Protein AF-A0A7M3W8M3-F1 (afdb_monomer_lite)

pLDDT: mean 92.13, std 4.95, range [67.19, 97.75]

Radius of gyration: 20.72 Å; chains: 1; bounding box: 47×28×68 Å

Sequence (190 aa):
MLTPWGPRWPLGHEETTVEAQAYHMMKALDEVRSAVQSGQLRTLANRQSLSSPRLVEHLRRHQELMLNHTGNLASHKPASMEFPCFSPNALSDPLVADWERFMESEYEAPEPVRKVMVLLPCSARKPYRLSKSHGQFFRAINSTGCHEVMMTSPLGLVPRDLEDVWPASNYDVPVTGDWTADELARVRRM

Structure (mmCIF, N/CA/C/O backbone):
data_AF-A0A7M3W8M3-F1
#
_entry.id   AF-A0A7M3W8M3-F1
#
loop_
_atom_site.group_PDB
_atom_site.id
_atom_site.type_symbol
_atom_site.label_atom_id
_atom_site.label_alt_id
_atom_site.label_comp_id
_atom_site.label_asym_id
_atom_site.label_entity_id
_atom_site.label_seq_id
_atom_site.pdbx_PDB_ins_code
_atom_site.Cartn_x
_atom_site.Cartn_y
_atom_site.Cartn_z
_atom_site.occupancy
_atom_site.B_iso_or_equiv
_atom_site.auth_seq_id
_atom_site.auth_comp_id
_atom_site.auth_asym_id
_atom_site.auth_atom_id
_atom_site.pdbx_PDB_model_num
ATOM 1 N N . MET A 1 1 ? 13.618 -0.878 -30.020 1.00 83.75 1 MET A N 1
ATOM 2 C CA . MET A 1 1 ? 13.363 0.432 -29.389 1.00 83.75 1 MET A CA 1
ATOM 3 C C . MET A 1 1 ? 12.947 0.215 -27.941 1.00 83.75 1 MET A C 1
ATOM 5 O O . MET A 1 1 ? 12.141 -0.678 -27.690 1.00 83.75 1 MET A O 1
ATOM 9 N N . LEU A 1 2 ? 13.519 0.971 -26.998 1.00 85.38 2 LEU A N 1
ATOM 10 C CA . LEU A 1 2 ? 13.101 0.941 -25.594 1.00 85.38 2 LEU A CA 1
ATOM 11 C C . LEU A 1 2 ? 11.854 1.812 -25.420 1.00 85.38 2 LEU A C 1
ATOM 13 O O . LEU A 1 2 ? 11.822 2.945 -25.892 1.00 85.38 2 LEU A O 1
ATOM 17 N N . THR A 1 3 ? 10.834 1.280 -24.757 1.00 86.62 3 THR A N 1
ATOM 18 C CA . THR A 1 3 ? 9.579 1.989 -24.489 1.00 86.62 3 THR A CA 1
ATOM 19 C C . THR A 1 3 ? 9.247 1.923 -23.000 1.00 86.62 3 THR A C 1
ATOM 21 O O . THR A 1 3 ? 9.850 1.112 -22.291 1.00 86.62 3 THR A O 1
ATOM 24 N N . PRO A 1 4 ? 8.258 2.699 -22.521 1.00 79.69 4 PRO A N 1
ATOM 25 C CA . PRO A 1 4 ? 7.777 2.585 -21.144 1.00 79.69 4 PRO A CA 1
ATOM 26 C C . PRO A 1 4 ? 7.260 1.186 -20.770 1.00 79.69 4 PRO A C 1
ATOM 28 O O . PRO A 1 4 ? 7.171 0.874 -19.593 1.00 79.69 4 PRO A O 1
ATOM 31 N N . TRP A 1 5 ? 6.943 0.326 -21.743 1.00 82.19 5 TRP A N 1
ATOM 32 C CA . TRP A 1 5 ? 6.462 -1.046 -21.520 1.00 82.19 5 TRP A CA 1
ATOM 33 C C . TRP A 1 5 ? 7.541 -2.109 -21.755 1.00 82.19 5 TRP A C 1
ATOM 35 O O . TRP A 1 5 ? 7.243 -3.295 -21.878 1.00 82.19 5 TRP A O 1
ATOM 45 N N . GLY A 1 6 ? 8.800 -1.681 -21.855 1.00 85.25 6 GLY A N 1
ATOM 46 C CA . GLY A 1 6 ? 9.931 -2.530 -22.196 1.00 85.25 6 GLY A CA 1
ATOM 47 C C . GLY A 1 6 ? 10.320 -2.462 -23.677 1.00 85.25 6 GLY A C 1
ATOM 48 O O . GLY A 1 6 ? 9.840 -1.611 -24.439 1.00 85.25 6 GLY A O 1
ATOM 49 N N . PRO A 1 7 ? 11.274 -3.304 -24.099 1.00 88.12 7 PRO A N 1
ATOM 50 C CA . PRO A 1 7 ? 11.793 -3.288 -25.458 1.00 88.12 7 PRO A CA 1
ATOM 51 C C . PRO A 1 7 ? 10.800 -3.899 -26.455 1.00 88.12 7 PRO A C 1
ATOM 53 O O . PRO A 1 7 ? 10.199 -4.938 -26.197 1.00 88.12 7 PRO A O 1
ATOM 56 N N . ARG A 1 8 ? 10.693 -3.295 -27.641 1.00 88.94 8 ARG A N 1
ATOM 57 C CA . ARG A 1 8 ? 9.984 -3.875 -28.794 1.00 88.94 8 ARG A CA 1
ATOM 58 C C . ARG A 1 8 ? 10.728 -3.648 -30.104 1.00 88.94 8 ARG A C 1
ATOM 60 O O . ARG A 1 8 ? 11.619 -2.793 -30.186 1.00 88.94 8 ARG A O 1
ATOM 67 N N . TRP A 1 9 ? 10.321 -4.371 -31.143 1.00 90.44 9 TRP A N 1
ATOM 68 C CA . TRP A 1 9 ? 10.775 -4.101 -32.504 1.00 90.44 9 TRP A CA 1
ATOM 69 C C . TRP A 1 9 ? 10.279 -2.725 -32.979 1.00 90.44 9 TRP A C 1
ATOM 71 O O . TRP A 1 9 ? 9.120 -2.377 -32.721 1.00 90.44 9 TRP A O 1
ATOM 81 N N . PRO A 1 10 ? 11.155 -1.924 -33.612 1.00 91.31 10 PRO A N 1
ATOM 82 C CA . PRO A 1 10 ? 10.757 -0.660 -34.212 1.00 91.31 10 PRO A CA 1
ATOM 83 C C . PRO A 1 10 ? 9.873 -0.914 -35.439 1.00 91.31 10 PRO A C 1
ATOM 85 O O . PRO A 1 10 ? 10.031 -1.914 -36.141 1.00 91.31 10 PRO A O 1
ATOM 88 N N . LEU A 1 11 ? 8.935 -0.009 -35.687 1.00 93.12 11 LEU A N 1
ATOM 89 C CA . LEU A 1 11 ? 8.131 0.030 -36.902 1.00 93.12 11 LEU A CA 1
ATOM 90 C C . LEU A 1 11 ? 8.918 0.720 -38.022 1.00 93.12 11 LEU A C 1
ATOM 92 O O . LEU A 1 11 ? 9.852 1.471 -37.765 1.00 93.12 11 LEU A O 1
ATOM 96 N N . GLY A 1 12 ? 8.518 0.507 -39.278 1.00 93.88 12 GLY A N 1
ATOM 97 C CA . GLY A 1 12 ? 9.258 1.033 -40.434 1.00 93.88 12 GLY A CA 1
ATOM 98 C C . GLY A 1 12 ? 9.354 2.564 -40.513 1.00 93.88 12 GLY A C 1
ATOM 99 O O . GLY A 1 12 ? 10.214 3.073 -41.219 1.00 93.88 12 GLY A O 1
ATOM 100 N N . HIS A 1 13 ? 8.493 3.293 -39.796 1.00 93.75 13 HIS A N 1
ATOM 101 C CA . HIS A 1 13 ? 8.520 4.758 -39.723 1.00 93.75 13 HIS A CA 1
ATOM 102 C C . HIS A 1 13 ? 9.318 5.296 -38.524 1.00 93.75 13 HIS A C 1
ATOM 104 O O . HIS A 1 13 ? 9.379 6.506 -38.331 1.00 93.75 13 HIS A O 1
ATOM 110 N N . GLU A 1 14 ? 9.875 4.421 -37.685 1.00 92.19 14 GLU A N 1
ATOM 111 C CA . GLU A 1 14 ? 10.564 4.806 -36.458 1.00 92.19 14 GLU A CA 1
ATOM 112 C C . GLU A 1 14 ? 12.076 4.834 -36.649 1.00 92.19 14 GLU A C 1
ATOM 114 O O . GLU A 1 14 ? 12.672 3.906 -37.198 1.00 92.19 14 GLU A O 1
ATOM 119 N N . GLU A 1 15 ? 12.714 5.886 -36.143 1.00 91.38 15 GLU A N 1
ATOM 120 C CA . GLU A 1 15 ? 14.164 6.017 -36.208 1.00 91.38 15 GLU A CA 1
ATOM 121 C C . GLU A 1 15 ? 14.862 5.042 -35.252 1.00 91.38 15 GLU A C 1
ATOM 123 O O . GLU A 1 15 ? 14.499 4.890 -34.083 1.00 91.38 15 GLU A O 1
ATOM 128 N N . THR A 1 16 ? 15.914 4.389 -35.750 1.00 92.12 16 THR A N 1
ATOM 129 C CA . THR A 1 16 ? 16.749 3.449 -34.983 1.00 92.12 16 THR A CA 1
ATOM 130 C C . THR A 1 16 ? 18.199 3.911 -34.873 1.00 92.12 16 THR A C 1
ATOM 132 O O . THR A 1 16 ? 19.079 3.100 -34.577 1.00 92.12 16 THR A O 1
ATOM 135 N N . THR A 1 17 ? 18.457 5.194 -35.131 1.00 95.19 17 THR A N 1
ATOM 136 C CA . THR A 1 17 ? 19.776 5.822 -34.985 1.00 95.19 17 THR A CA 1
ATOM 137 C C . THR A 1 17 ? 20.277 5.711 -33.542 1.00 95.19 17 THR A C 1
ATOM 139 O O . THR A 1 17 ? 19.503 5.457 -32.612 1.00 95.19 17 THR A O 1
ATOM 142 N N . VAL A 1 18 ? 21.586 5.874 -33.335 1.00 94.06 18 VAL A N 1
ATOM 143 C CA . VAL A 1 18 ? 22.178 5.831 -31.987 1.00 94.06 18 VAL A CA 1
ATOM 144 C C . VAL A 1 18 ? 21.587 6.941 -31.119 1.00 94.06 18 VAL A C 1
ATOM 146 O O . VAL A 1 18 ? 21.282 6.718 -29.950 1.00 94.06 18 VAL A O 1
ATOM 149 N N . GLU A 1 19 ? 21.343 8.106 -31.710 1.00 95.69 19 GLU A N 1
ATOM 150 C CA . GLU A 1 19 ? 20.738 9.271 -31.075 1.00 95.69 19 GLU A CA 1
ATOM 151 C C . GLU A 1 19 ? 19.302 8.976 -30.619 1.00 95.69 19 GLU A C 1
ATOM 153 O O . GLU A 1 19 ? 18.955 9.251 -29.467 1.00 95.69 19 GLU A O 1
ATOM 158 N N . ALA A 1 20 ? 18.484 8.344 -31.473 1.00 92.06 20 ALA A N 1
ATOM 159 C CA . ALA A 1 20 ? 17.125 7.934 -31.116 1.00 92.06 20 ALA A CA 1
ATOM 160 C C . ALA A 1 20 ? 17.130 6.900 -29.976 1.00 92.06 20 ALA A C 1
ATOM 162 O O . ALA A 1 20 ? 16.368 7.008 -29.013 1.00 92.06 20 ALA A O 1
ATOM 163 N N . GLN A 1 21 ? 18.036 5.919 -30.026 1.00 91.69 21 GLN A N 1
ATOM 164 C CA . GLN A 1 21 ? 18.183 4.931 -28.954 1.00 91.69 21 GLN A CA 1
ATOM 165 C C . GLN A 1 21 ? 18.628 5.577 -27.632 1.00 91.69 21 GLN A C 1
ATOM 167 O O . GLN A 1 21 ? 18.042 5.288 -26.585 1.00 91.69 21 GLN A O 1
ATOM 172 N N . ALA A 1 22 ? 19.605 6.486 -27.677 1.00 94.38 22 ALA A N 1
ATOM 173 C CA . ALA A 1 22 ? 20.088 7.225 -26.514 1.00 94.38 22 ALA A CA 1
ATOM 174 C C . ALA A 1 22 ? 18.979 8.082 -25.885 1.00 94.38 22 ALA A C 1
ATOM 176 O O . ALA A 1 22 ? 18.835 8.103 -24.661 1.00 94.38 22 ALA A O 1
ATOM 177 N N . TYR A 1 23 ? 18.141 8.720 -26.709 1.00 94.12 23 TYR A N 1
ATOM 178 C CA . TYR A 1 23 ? 16.969 9.456 -26.241 1.00 94.12 23 TYR A CA 1
ATOM 179 C C . TYR A 1 23 ? 16.024 8.563 -25.423 1.00 94.12 23 TYR A C 1
ATOM 181 O O . TYR A 1 23 ? 15.654 8.920 -24.303 1.00 94.12 23 TYR A O 1
ATOM 189 N N . HIS A 1 24 ? 15.679 7.374 -25.927 1.00 92.44 24 HIS A N 1
ATOM 190 C CA . HIS A 1 24 ? 14.808 6.444 -25.202 1.00 92.44 24 HIS A CA 1
ATOM 191 C C . HIS A 1 24 ? 15.436 5.922 -23.902 1.00 92.44 24 HIS A C 1
ATOM 193 O O . HIS A 1 24 ? 14.736 5.793 -22.897 1.00 92.44 24 HIS A O 1
ATOM 199 N N . MET A 1 25 ? 16.748 5.664 -23.883 1.00 92.38 25 MET A N 1
ATOM 200 C CA . MET A 1 25 ? 17.459 5.289 -22.653 1.00 92.38 25 MET A CA 1
ATOM 201 C C . MET A 1 25 ? 17.421 6.413 -21.615 1.00 92.38 25 MET A C 1
ATOM 203 O O . MET A 1 25 ? 17.185 6.155 -20.436 1.00 92.38 25 MET A O 1
ATOM 207 N N . MET A 1 26 ? 17.589 7.665 -22.046 1.00 95.81 26 MET A N 1
ATOM 208 C CA . MET A 1 26 ? 17.500 8.820 -21.157 1.00 95.81 26 MET A CA 1
ATOM 209 C C . MET A 1 26 ? 16.093 8.969 -20.566 1.00 95.81 26 MET A C 1
ATOM 211 O O . MET A 1 26 ? 15.965 9.198 -19.367 1.00 95.81 26 MET A O 1
ATOM 215 N N . LYS A 1 27 ? 15.038 8.726 -21.355 1.00 94.81 27 LYS A N 1
ATOM 216 C CA . LYS A 1 27 ? 13.657 8.705 -20.842 1.00 94.81 27 LYS A CA 1
ATOM 217 C C . LYS A 1 27 ? 13.413 7.612 -19.807 1.00 94.81 27 LYS A C 1
ATOM 219 O O . LYS A 1 27 ? 12.784 7.891 -18.791 1.00 94.81 27 LYS A O 1
ATOM 224 N N . ALA A 1 28 ? 13.953 6.414 -20.014 1.00 93.38 28 ALA A N 1
ATOM 225 C CA . ALA A 1 28 ? 13.864 5.351 -19.016 1.00 93.38 28 ALA A CA 1
ATOM 226 C C . ALA A 1 28 ? 14.598 5.720 -17.710 1.00 93.38 28 ALA A C 1
ATOM 228 O O . ALA A 1 28 ? 14.095 5.456 -16.620 1.00 93.38 28 ALA A O 1
ATOM 229 N N . LEU A 1 29 ? 15.760 6.379 -17.799 1.00 94.69 29 LEU A N 1
ATOM 230 C CA . LEU A 1 29 ? 16.477 6.879 -16.620 1.00 94.69 29 LEU A CA 1
ATOM 231 C C . LEU A 1 29 ? 15.693 7.969 -15.880 1.00 94.69 29 LEU A C 1
ATOM 233 O O . LEU A 1 29 ? 15.649 7.955 -14.650 1.00 94.69 29 LEU A O 1
ATOM 237 N N . ASP A 1 30 ? 15.074 8.898 -16.606 1.00 96.00 30 ASP A N 1
ATOM 238 C CA . ASP A 1 30 ? 14.246 9.951 -16.013 1.00 96.00 30 ASP A CA 1
ATOM 239 C C . ASP A 1 30 ? 13.020 9.368 -15.296 1.00 96.00 30 ASP A C 1
ATOM 241 O O . ASP A 1 30 ? 12.677 9.821 -14.204 1.00 96.00 30 ASP A O 1
ATOM 245 N N . GLU A 1 31 ? 12.407 8.315 -15.846 1.00 94.75 31 GLU A N 1
ATOM 246 C CA . GLU A 1 31 ? 11.302 7.599 -15.199 1.00 94.75 31 GLU A CA 1
ATOM 247 C C . GLU A 1 31 ? 11.745 6.935 -13.885 1.00 94.75 31 GLU A C 1
ATOM 249 O O . GLU A 1 31 ? 11.086 7.094 -12.855 1.00 94.75 31 GLU A O 1
ATOM 254 N N . VAL A 1 32 ? 12.907 6.270 -13.876 1.00 95.31 32 VAL A N 1
ATOM 255 C CA . VAL A 1 32 ? 13.483 5.691 -12.649 1.00 95.31 32 VAL A CA 1
ATOM 256 C C . VAL A 1 32 ? 13.785 6.776 -11.616 1.00 95.31 32 VAL A C 1
ATOM 258 O O . VAL A 1 32 ? 13.426 6.625 -10.449 1.00 95.31 32 VAL A O 1
ATOM 261 N N . ARG A 1 33 ? 14.404 7.891 -12.021 1.00 97.06 33 ARG A N 1
ATOM 262 C CA . ARG A 1 33 ? 14.703 9.022 -11.124 1.00 97.06 33 ARG A CA 1
ATOM 263 C C . ARG A 1 33 ? 13.434 9.618 -10.528 1.00 97.06 33 ARG A C 1
ATOM 265 O O . ARG A 1 33 ? 13.383 9.846 -9.321 1.00 97.06 33 ARG A O 1
ATOM 272 N N . SER A 1 34 ? 12.408 9.817 -11.353 1.00 96.19 34 SER A N 1
ATOM 273 C CA . SER A 1 34 ? 11.105 10.308 -10.908 1.00 96.19 34 SER A CA 1
ATOM 274 C C . SER A 1 34 ? 10.477 9.359 -9.885 1.00 96.19 34 SER A C 1
ATOM 276 O O . SER A 1 34 ? 10.044 9.811 -8.828 1.00 96.19 34 SER A O 1
ATOM 278 N N . ALA A 1 35 ? 10.514 8.047 -10.135 1.00 93.94 35 ALA A N 1
ATOM 279 C CA . ALA A 1 35 ? 9.983 7.044 -9.216 1.00 93.94 35 ALA A CA 1
ATOM 280 C C . ALA A 1 35 ? 10.775 6.949 -7.899 1.00 93.94 35 ALA A C 1
ATOM 282 O O . ALA A 1 35 ? 10.189 6.702 -6.847 1.00 93.94 35 ALA A O 1
ATOM 283 N N . VAL A 1 36 ? 12.093 7.165 -7.920 1.00 93.62 36 VAL A N 1
ATOM 284 C CA . VAL A 1 36 ? 12.898 7.279 -6.691 1.00 93.62 36 VAL A CA 1
ATOM 285 C C . VAL A 1 36 ? 12.484 8.520 -5.901 1.00 93.62 36 VAL A C 1
ATOM 287 O O . VAL A 1 36 ? 12.210 8.415 -4.707 1.00 93.62 36 VAL A O 1
ATOM 290 N N . GLN A 1 37 ? 12.383 9.675 -6.562 1.00 93.00 37 GLN A N 1
ATOM 291 C CA . GLN A 1 37 ? 12.022 10.941 -5.921 1.00 93.00 37 GLN A CA 1
ATOM 292 C C . GLN A 1 37 ? 10.602 10.921 -5.338 1.00 93.00 37 GLN A C 1
ATOM 294 O O . GLN A 1 37 ? 10.374 11.488 -4.272 1.00 93.00 37 GLN A O 1
ATOM 299 N N . SER A 1 38 ? 9.656 10.255 -6.006 1.00 90.56 38 SER A N 1
ATOM 300 C CA . SER A 1 38 ? 8.269 10.124 -5.546 1.00 90.56 38 SER A CA 1
ATOM 301 C C . SER A 1 38 ? 8.032 8.945 -4.595 1.00 90.56 38 SER A C 1
ATOM 303 O O . SER A 1 38 ? 6.911 8.757 -4.129 1.00 90.56 38 SER A O 1
ATOM 305 N N . GLY A 1 39 ? 9.055 8.130 -4.307 1.00 88.44 39 GLY A N 1
ATOM 306 C CA . GLY A 1 39 ? 8.926 6.945 -3.453 1.00 88.44 39 GLY A CA 1
ATOM 307 C C . GLY A 1 39 ? 8.173 5.771 -4.094 1.00 88.44 39 GLY A C 1
ATOM 308 O O . GLY A 1 39 ? 7.798 4.836 -3.392 1.00 88.44 39 GLY A O 1
ATOM 309 N N . GLN A 1 40 ? 7.977 5.783 -5.415 1.00 90.50 40 GLN A N 1
ATOM 310 C CA . GLN A 1 40 ? 7.223 4.783 -6.180 1.00 90.50 40 GLN A CA 1
ATOM 311 C C . GLN A 1 40 ? 8.103 3.812 -6.988 1.00 90.50 40 GLN A C 1
ATOM 313 O O . GLN A 1 40 ? 7.615 3.143 -7.901 1.00 90.50 40 GLN A O 1
ATOM 318 N N . LEU A 1 41 ? 9.398 3.690 -6.667 1.00 91.81 41 LEU A N 1
ATOM 319 C CA . LEU A 1 41 ? 10.316 2.789 -7.382 1.00 91.81 41 LEU A CA 1
ATOM 320 C C . LEU A 1 41 ? 9.792 1.344 -7.451 1.00 91.81 41 LEU A C 1
ATOM 322 O O . LEU A 1 41 ? 9.905 0.693 -8.487 1.00 91.81 41 LEU A O 1
ATOM 326 N N . ARG A 1 42 ? 9.169 0.852 -6.374 1.00 89.81 42 ARG A N 1
ATOM 327 C CA . ARG A 1 42 ? 8.565 -0.487 -6.339 1.00 89.81 42 ARG A CA 1
ATOM 328 C C . ARG A 1 42 ? 7.398 -0.618 -7.319 1.00 89.81 42 ARG A C 1
ATOM 330 O O . ARG A 1 42 ? 7.305 -1.613 -8.030 1.00 89.81 42 ARG A O 1
ATOM 337 N N . THR A 1 43 ? 6.537 0.392 -7.395 1.00 90.81 43 THR A N 1
ATOM 338 C CA . THR A 1 43 ? 5.427 0.448 -8.355 1.00 90.81 43 THR A CA 1
ATOM 339 C C . THR A 1 43 ? 5.943 0.413 -9.788 1.00 90.81 43 THR A C 1
ATOM 341 O O . THR A 1 43 ? 5.422 -0.342 -10.609 1.00 90.81 43 THR A O 1
ATOM 344 N N . LEU A 1 44 ? 7.000 1.178 -10.080 1.00 92.62 44 LEU A N 1
ATOM 345 C CA . LEU A 1 44 ? 7.658 1.148 -11.383 1.00 92.62 44 LEU A CA 1
ATOM 346 C C . LEU A 1 44 ? 8.235 -0.244 -11.679 1.00 92.62 44 LEU A C 1
ATOM 348 O O . LEU A 1 44 ? 7.992 -0.779 -12.757 1.00 92.62 44 LEU A O 1
ATOM 352 N N . ALA A 1 45 ? 8.932 -0.861 -10.720 1.00 92.56 45 ALA A N 1
ATOM 353 C CA . ALA A 1 45 ? 9.495 -2.202 -10.872 1.00 92.56 45 ALA A CA 1
ATOM 354 C C . ALA A 1 45 ? 8.412 -3.260 -11.143 1.00 92.56 45 ALA A C 1
ATOM 356 O O . ALA A 1 45 ? 8.567 -4.064 -12.060 1.00 92.56 45 ALA A O 1
ATOM 357 N N . ASN A 1 46 ? 7.290 -3.218 -10.414 1.00 91.44 46 ASN A N 1
ATOM 358 C CA . ASN A 1 46 ? 6.128 -4.075 -10.658 1.00 91.44 46 ASN A CA 1
ATOM 359 C C . ASN A 1 46 ? 5.621 -3.927 -12.100 1.00 91.44 46 ASN A C 1
ATOM 361 O O . ASN A 1 46 ? 5.519 -4.927 -12.809 1.00 91.44 46 ASN A O 1
ATOM 365 N N . ARG A 1 47 ? 5.367 -2.694 -12.563 1.00 91.44 47 ARG A N 1
ATOM 366 C CA . ARG A 1 47 ? 4.883 -2.427 -13.932 1.00 91.44 47 ARG A CA 1
ATOM 367 C C . ARG A 1 47 ? 5.869 -2.914 -14.996 1.00 91.44 47 ARG A C 1
ATOM 369 O O . ARG A 1 47 ? 5.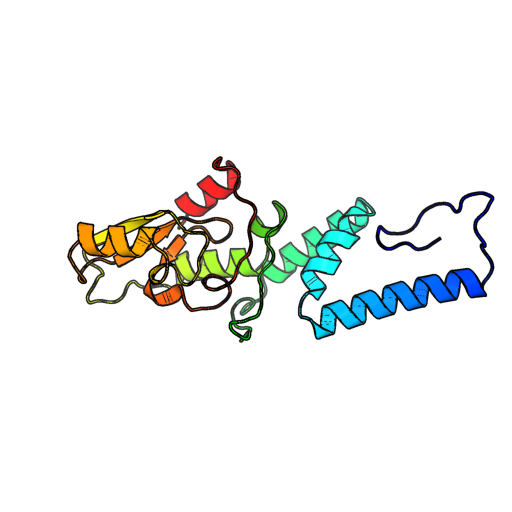476 -3.637 -15.905 1.00 91.44 47 ARG A O 1
ATOM 376 N N . GLN A 1 48 ? 7.147 -2.561 -14.856 1.00 91.44 48 GLN A N 1
ATOM 377 C CA . GLN A 1 48 ? 8.196 -2.915 -15.817 1.00 91.44 48 GLN A CA 1
ATOM 378 C C . GLN A 1 48 ? 8.484 -4.422 -15.844 1.00 91.44 48 GLN A C 1
ATOM 380 O O . GLN A 1 48 ? 8.856 -4.959 -16.889 1.00 91.44 48 GLN A O 1
ATOM 385 N N . SER A 1 49 ? 8.286 -5.131 -14.725 1.00 92.81 49 SER A N 1
ATOM 386 C CA . SER A 1 49 ? 8.514 -6.580 -14.662 1.00 92.81 49 SER A CA 1
ATOM 387 C C . SER A 1 49 ? 7.637 -7.366 -15.633 1.00 92.81 49 SER A C 1
ATOM 389 O O . SER A 1 49 ? 8.078 -8.383 -16.164 1.00 92.81 49 SER A O 1
ATOM 391 N N . LEU A 1 50 ? 6.443 -6.852 -15.942 1.00 92.25 50 LEU A N 1
ATOM 392 C CA . LEU A 1 50 ? 5.477 -7.491 -16.835 1.00 92.25 50 LEU A CA 1
ATOM 393 C C . LEU A 1 50 ? 5.914 -7.486 -18.310 1.00 92.25 50 LEU A C 1
ATOM 395 O O . LEU A 1 50 ? 5.260 -8.109 -19.141 1.00 92.25 50 LEU A O 1
ATOM 399 N N . SER A 1 51 ? 7.026 -6.824 -18.644 1.00 92.62 51 SER A N 1
ATOM 400 C CA . SER A 1 51 ? 7.570 -6.790 -20.007 1.00 92.62 51 SER A CA 1
ATOM 401 C C . SER A 1 51 ? 8.230 -8.103 -20.449 1.00 92.62 51 SER A C 1
ATOM 403 O O . SER A 1 51 ? 8.397 -8.325 -21.648 1.00 92.62 51 SER A O 1
ATOM 405 N N . SER A 1 52 ? 8.614 -8.996 -19.523 1.00 92.19 52 SER A N 1
ATOM 406 C CA . SER A 1 52 ? 9.108 -10.331 -19.887 1.00 92.19 52 SER A CA 1
ATOM 407 C C . SER A 1 52 ? 8.953 -11.363 -18.760 1.00 92.19 52 SER A C 1
ATOM 409 O O . SER A 1 52 ? 9.092 -11.008 -17.587 1.00 92.19 52 SER A O 1
ATOM 411 N N . PRO A 1 53 ? 8.785 -12.663 -19.081 1.00 94.75 53 PRO A N 1
ATOM 412 C CA . PRO A 1 53 ? 8.685 -13.721 -18.070 1.00 94.75 53 PRO A CA 1
ATOM 413 C C . PRO A 1 53 ? 9.868 -13.759 -17.092 1.00 94.75 53 PRO A C 1
ATOM 415 O O . PRO A 1 53 ? 9.688 -13.983 -15.898 1.00 94.75 53 PRO A O 1
ATOM 418 N N . ARG A 1 54 ? 11.083 -13.484 -17.582 1.00 95.88 54 ARG A N 1
ATOM 419 C CA . ARG A 1 54 ? 12.299 -13.497 -16.760 1.00 95.88 54 ARG A CA 1
ATOM 420 C C . ARG A 1 54 ? 12.338 -12.351 -15.750 1.00 95.88 54 ARG A C 1
ATOM 422 O O . ARG A 1 54 ? 12.828 -12.533 -14.642 1.00 95.88 54 ARG A O 1
ATOM 429 N N . LEU A 1 55 ? 11.814 -11.178 -16.105 1.00 94.44 55 LEU A N 1
ATOM 430 C CA . LEU A 1 55 ? 11.724 -10.062 -15.163 1.00 94.44 55 LEU A CA 1
ATOM 431 C C . LEU A 1 55 ? 10.660 -10.310 -14.090 1.00 94.44 55 LEU A C 1
ATOM 433 O O . LEU A 1 55 ? 10.907 -9.989 -12.930 1.00 94.44 55 LEU A O 1
ATOM 437 N N . VAL A 1 56 ? 9.533 -10.939 -14.444 1.00 94.88 56 VAL A N 1
ATOM 438 C CA . VAL A 1 56 ? 8.545 -11.415 -13.459 1.00 94.88 56 VAL A CA 1
ATOM 439 C C . VAL A 1 56 ? 9.191 -12.408 -12.488 1.00 94.88 56 VAL A C 1
ATOM 441 O O . VAL A 1 56 ? 9.053 -12.265 -11.274 1.00 94.88 56 VAL A O 1
ATOM 444 N N . GLU A 1 57 ? 9.949 -13.382 -13.002 1.00 96.25 57 GLU A N 1
ATOM 445 C CA . GLU A 1 57 ? 10.686 -14.338 -12.170 1.00 96.25 57 GLU A CA 1
ATOM 446 C C . GLU A 1 57 ? 11.673 -13.633 -11.228 1.00 96.25 57 GLU A C 1
ATOM 448 O O . GLU A 1 57 ? 11.673 -13.899 -10.025 1.00 96.25 57 GLU A O 1
ATOM 453 N N . HIS A 1 58 ? 12.488 -12.712 -11.753 1.00 95.62 58 HIS A N 1
ATOM 454 C CA . HIS A 1 58 ? 13.453 -11.958 -10.955 1.00 95.62 58 HIS A CA 1
ATOM 455 C C . HIS A 1 58 ? 12.772 -11.132 -9.859 1.00 95.62 58 HIS A C 1
ATOM 457 O O . HIS A 1 58 ? 13.259 -11.105 -8.729 1.00 95.62 58 HIS A O 1
ATOM 463 N N . LEU A 1 59 ? 11.643 -10.482 -10.160 1.00 94.19 59 LEU A N 1
ATOM 464 C CA . LEU A 1 59 ? 10.908 -9.703 -9.168 1.00 94.19 59 LEU A CA 1
ATOM 465 C C . LEU A 1 59 ? 10.332 -10.598 -8.065 1.00 94.19 59 LEU A C 1
ATOM 467 O O . LEU A 1 59 ? 10.453 -10.261 -6.889 1.00 94.19 59 LEU A O 1
ATOM 471 N N . ARG A 1 60 ? 9.794 -11.770 -8.422 1.00 93.62 60 ARG A N 1
ATOM 472 C CA . ARG A 1 60 ? 9.303 -12.756 -7.449 1.00 93.62 60 ARG A CA 1
ATOM 473 C C . ARG A 1 60 ? 10.425 -13.266 -6.543 1.00 93.62 60 ARG A C 1
ATOM 475 O O . ARG A 1 60 ? 10.244 -13.353 -5.333 1.00 93.62 60 ARG A O 1
ATOM 482 N N . ARG A 1 61 ? 11.603 -13.557 -7.109 1.00 94.56 61 ARG A N 1
ATOM 483 C CA . ARG A 1 61 ? 12.799 -13.932 -6.334 1.00 94.56 61 ARG A CA 1
ATOM 484 C C . ARG A 1 61 ? 13.254 -12.810 -5.411 1.00 94.56 61 ARG A C 1
ATOM 486 O O . ARG A 1 61 ? 13.589 -13.064 -4.261 1.00 94.56 61 ARG A O 1
ATOM 493 N N . HIS A 1 62 ? 13.240 -11.570 -5.891 1.00 93.44 62 HIS A N 1
ATOM 494 C CA . HIS A 1 62 ? 13.549 -10.417 -5.056 1.00 93.44 62 HIS A CA 1
ATOM 495 C C . HIS A 1 62 ? 12.566 -10.295 -3.882 1.00 93.44 62 HIS A C 1
ATOM 497 O O . HIS A 1 62 ? 13.006 -10.126 -2.750 1.00 93.44 62 HIS A O 1
ATOM 503 N N . GLN A 1 63 ? 11.258 -10.433 -4.121 1.00 92.12 63 GLN A N 1
ATOM 504 C CA . GLN A 1 63 ? 10.249 -10.422 -3.056 1.00 92.12 63 GLN A CA 1
ATOM 505 C C . GLN A 1 63 ? 10.498 -11.535 -2.028 1.00 92.12 63 GLN A C 1
ATOM 507 O O . GLN A 1 63 ? 10.540 -11.243 -0.840 1.00 92.12 63 GLN A O 1
ATOM 512 N N . GLU A 1 64 ? 10.752 -12.769 -2.476 1.00 92.19 64 GLU A N 1
ATOM 513 C CA . GLU A 1 64 ? 11.083 -13.917 -1.616 1.00 92.19 64 GLU A CA 1
ATOM 514 C C . GLU A 1 64 ? 12.294 -13.638 -0.708 1.00 92.19 64 GLU A C 1
ATOM 516 O O . GLU A 1 64 ? 12.257 -13.928 0.486 1.00 92.19 64 GLU A O 1
ATOM 521 N N . LEU A 1 65 ? 13.345 -13.008 -1.242 1.00 93.12 65 LEU A N 1
ATOM 522 C CA . LEU A 1 65 ? 14.510 -12.602 -0.451 1.00 93.12 65 LEU A CA 1
ATOM 523 C C . LEU A 1 65 ? 14.166 -11.505 0.566 1.00 93.12 65 LEU A C 1
ATOM 525 O O . LEU A 1 65 ? 14.626 -11.562 1.705 1.00 93.12 65 LEU A O 1
ATOM 529 N N . MET A 1 66 ? 13.341 -10.530 0.178 1.00 91.31 66 MET A N 1
ATOM 530 C CA . MET A 1 66 ? 12.929 -9.433 1.058 1.00 91.31 66 MET A CA 1
ATOM 531 C C . MET A 1 66 ? 12.025 -9.889 2.206 1.00 91.31 66 MET A C 1
ATOM 533 O O . MET A 1 66 ? 12.045 -9.259 3.259 1.00 91.31 66 MET A O 1
ATOM 537 N N . LEU A 1 67 ? 11.273 -10.983 2.048 1.00 89.31 67 LEU A N 1
ATOM 538 C CA . LEU A 1 67 ? 10.471 -11.562 3.134 1.00 89.31 67 LEU A CA 1
ATOM 539 C C . LEU A 1 67 ? 11.321 -12.030 4.322 1.00 89.31 67 LEU A C 1
ATOM 541 O O . LEU A 1 67 ? 10.825 -12.045 5.445 1.00 89.31 67 LEU A O 1
ATOM 545 N N . ASN A 1 68 ? 12.583 -12.390 4.074 1.00 86.75 68 ASN A N 1
ATOM 546 C CA . ASN A 1 68 ? 13.540 -12.793 5.107 1.00 86.75 68 ASN A CA 1
ATOM 547 C C . ASN A 1 68 ? 14.308 -11.603 5.705 1.00 86.75 68 ASN A C 1
ATOM 549 O O . ASN A 1 68 ? 15.099 -11.783 6.629 1.00 86.75 68 ASN A O 1
ATOM 553 N N . HIS A 1 69 ? 14.114 -10.396 5.169 1.00 85.88 69 HIS A N 1
ATOM 554 C CA . HIS A 1 69 ? 14.730 -9.180 5.681 1.00 85.88 69 HIS A CA 1
ATOM 555 C C . HIS A 1 69 ? 13.830 -8.553 6.750 1.00 85.88 69 HIS A C 1
ATOM 557 O O . HIS A 1 69 ? 12.639 -8.350 6.526 1.00 85.88 69 HIS A O 1
ATOM 563 N N . THR A 1 70 ? 14.398 -8.205 7.902 1.00 80.12 70 THR A N 1
ATOM 564 C CA . THR A 1 70 ? 13.659 -7.557 8.992 1.00 80.12 70 THR A CA 1
ATOM 565 C C . THR A 1 70 ? 13.485 -6.057 8.740 1.00 80.12 70 THR A C 1
ATOM 567 O O . THR A 1 70 ? 14.354 -5.404 8.162 1.00 80.12 70 THR A O 1
ATOM 570 N N . GLY A 1 71 ? 12.360 -5.486 9.175 1.00 80.12 71 GLY A N 1
ATOM 571 C CA . GLY A 1 71 ? 12.150 -4.035 9.151 1.00 80.12 71 GLY A CA 1
ATOM 572 C C . GLY A 1 71 ? 11.719 -3.458 7.799 1.00 80.12 71 GLY A C 1
ATOM 573 O O . GLY A 1 71 ? 11.993 -2.289 7.527 1.00 80.12 71 GLY A O 1
ATOM 574 N N . ASN A 1 72 ? 11.009 -4.222 6.962 1.00 79.06 72 ASN A N 1
ATOM 575 C CA . ASN A 1 72 ? 10.387 -3.657 5.758 1.00 79.06 72 ASN A CA 1
ATOM 576 C C . ASN A 1 72 ? 9.337 -2.592 6.139 1.00 79.06 72 ASN A C 1
ATOM 578 O O . ASN A 1 72 ? 9.279 -1.527 5.516 1.00 79.06 72 ASN A O 1
ATOM 582 N N . LEU A 1 73 ? 8.583 -2.837 7.217 1.00 74.62 73 LEU A N 1
ATOM 583 C CA . LEU A 1 73 ? 7.651 -1.893 7.845 1.00 74.62 73 LEU A CA 1
ATOM 584 C C . LEU A 1 73 ? 8.318 -0.748 8.606 1.00 74.62 73 LEU A C 1
ATOM 586 O O . LEU A 1 73 ? 7.691 0.288 8.803 1.00 74.62 73 LEU A O 1
ATOM 590 N N . ALA A 1 74 ? 9.579 -0.891 9.022 1.00 67.19 74 ALA A N 1
ATOM 591 C CA . ALA A 1 74 ? 10.270 0.105 9.851 1.00 67.19 74 ALA A CA 1
ATOM 592 C C . ALA A 1 74 ? 10.583 1.418 9.101 1.00 67.19 74 ALA A C 1
ATOM 594 O O . ALA A 1 74 ? 11.156 2.358 9.655 1.00 67.19 74 ALA A O 1
ATOM 595 N N . SER A 1 75 ? 10.206 1.501 7.825 1.00 70.31 75 SER A N 1
ATOM 596 C CA . SER A 1 75 ? 10.348 2.695 7.005 1.00 70.31 75 SER A CA 1
ATOM 597 C C . SER A 1 75 ? 9.368 3.783 7.456 1.00 70.31 75 SER A C 1
ATOM 599 O O . SER A 1 75 ? 8.186 3.729 7.126 1.00 70.31 75 SER A O 1
ATOM 601 N N . HIS A 1 76 ? 9.851 4.829 8.131 1.00 72.44 76 HIS A N 1
ATOM 602 C CA . HIS A 1 76 ? 9.022 6.004 8.405 1.00 72.44 76 HIS A CA 1
ATOM 603 C C . HIS A 1 76 ? 8.668 6.717 7.088 1.00 72.44 76 HIS A C 1
ATOM 605 O O . HIS A 1 76 ? 9.527 7.317 6.432 1.00 72.44 76 HIS A O 1
ATOM 611 N N . LYS A 1 77 ? 7.396 6.650 6.689 1.00 83.44 77 LYS A N 1
ATOM 612 C CA . LYS A 1 77 ? 6.861 7.336 5.508 1.00 83.44 77 LYS A CA 1
ATOM 613 C C . LYS A 1 77 ? 5.985 8.519 5.926 1.00 83.44 77 LYS A C 1
ATOM 615 O O . LYS A 1 77 ? 5.276 8.420 6.926 1.00 83.44 77 LYS A O 1
ATOM 620 N N . PRO A 1 78 ? 6.005 9.640 5.181 1.00 83.31 78 PRO A N 1
ATOM 621 C CA . PRO A 1 78 ? 5.031 10.708 5.380 1.00 83.31 78 PRO A CA 1
ATOM 622 C C . PRO A 1 78 ? 3.602 10.168 5.254 1.00 83.31 78 PRO A C 1
ATOM 624 O O . PRO A 1 78 ? 3.353 9.300 4.422 1.00 83.31 78 PRO A O 1
ATOM 627 N N . ALA A 1 79 ? 2.649 10.733 5.998 1.00 78.38 79 ALA A N 1
ATOM 628 C CA . ALA A 1 79 ? 1.239 10.328 5.920 1.00 78.38 79 ALA A CA 1
ATOM 629 C C . ALA A 1 79 ? 0.629 10.491 4.511 1.00 78.38 79 ALA A C 1
ATOM 631 O O . ALA A 1 79 ? -0.318 9.799 4.160 1.00 78.38 79 ALA A O 1
ATOM 632 N N . SER A 1 80 ? 1.189 11.383 3.686 1.00 85.19 80 SER A N 1
ATOM 633 C CA . SER A 1 80 ? 0.798 11.576 2.285 1.00 85.19 80 SER A CA 1
ATOM 634 C C . SER A 1 80 ? 1.334 10.504 1.331 1.00 85.19 80 SER A C 1
ATOM 636 O O . SER A 1 80 ? 0.960 10.501 0.160 1.00 85.19 80 SER A O 1
ATOM 638 N N . MET A 1 81 ? 2.220 9.613 1.789 1.00 89.56 81 MET A N 1
ATOM 639 C CA . MET A 1 81 ? 2.774 8.547 0.958 1.00 89.56 81 MET A CA 1
ATOM 640 C C . MET A 1 81 ? 1.698 7.505 0.679 1.00 89.56 81 MET A C 1
ATOM 642 O O . MET A 1 81 ? 1.263 6.795 1.582 1.00 89.56 81 MET A O 1
ATOM 646 N N . GLU A 1 82 ? 1.274 7.410 -0.572 1.00 91.00 82 GLU A N 1
ATOM 647 C CA . GLU A 1 82 ? 0.340 6.382 -1.018 1.00 91.00 82 GLU A CA 1
ATOM 648 C C . GLU A 1 82 ? 1.038 5.023 -1.149 1.00 91.00 82 GLU A C 1
ATOM 650 O O . GLU A 1 82 ? 2.168 4.933 -1.638 1.00 91.00 82 GLU A O 1
ATOM 655 N N . PHE A 1 83 ? 0.365 3.954 -0.724 1.00 93.12 83 PHE A N 1
ATOM 656 C CA . PHE A 1 83 ? 0.773 2.578 -0.995 1.00 93.12 83 PHE A CA 1
ATOM 657 C C . PHE A 1 83 ? -0.128 1.969 -2.089 1.00 93.12 83 PHE A C 1
ATOM 659 O O . PHE A 1 83 ? -1.215 1.468 -1.787 1.00 93.12 83 PHE A O 1
ATOM 666 N N . PRO A 1 84 ? 0.284 2.030 -3.371 1.00 92.62 84 PRO A N 1
ATOM 667 C CA . PRO A 1 84 ? -0.556 1.613 -4.489 1.00 92.62 8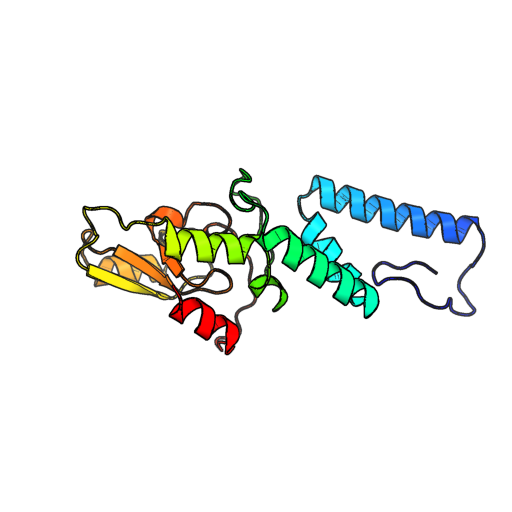4 PRO A CA 1
ATOM 668 C C . PRO A 1 84 ? -0.652 0.087 -4.593 1.00 92.62 84 PRO A C 1
ATOM 670 O O . PRO A 1 84 ? 0.328 -0.609 -4.858 1.00 92.62 84 PRO A O 1
ATOM 673 N N . CYS A 1 85 ? -1.869 -0.426 -4.458 1.00 92.75 85 CYS A N 1
ATOM 674 C CA . CYS A 1 85 ? -2.228 -1.842 -4.466 1.00 92.75 85 CYS A CA 1
ATOM 675 C C . CYS A 1 85 ? -3.089 -2.168 -5.696 1.00 92.75 85 CYS A C 1
ATOM 677 O O . CYS A 1 85 ? -4.189 -2.698 -5.594 1.00 92.75 85 CYS A O 1
ATOM 679 N N . PHE A 1 86 ? -2.601 -1.822 -6.889 1.00 90.50 86 PHE A N 1
ATOM 680 C CA . PHE A 1 86 ? -3.392 -1.892 -8.131 1.00 90.50 86 PHE A CA 1
ATOM 681 C C . PHE A 1 86 ? -3.432 -3.276 -8.783 1.00 90.50 86 PHE A C 1
ATOM 683 O O . PHE A 1 86 ? -4.028 -3.446 -9.843 1.00 90.50 86 PHE A O 1
ATOM 690 N N . SER A 1 87 ? -2.746 -4.257 -8.202 1.00 88.75 87 SER A N 1
ATOM 691 C CA . SER A 1 87 ? -2.651 -5.604 -8.757 1.00 88.75 87 SER A CA 1
ATOM 692 C C . SER A 1 87 ? -2.592 -6.642 -7.640 1.00 88.75 87 SER A C 1
ATOM 694 O O . SER A 1 87 ? -2.133 -6.306 -6.544 1.00 88.75 87 SER A O 1
ATOM 696 N N . PRO A 1 88 ? -2.940 -7.909 -7.927 1.00 88.31 88 PRO A N 1
ATOM 697 C CA . PRO A 1 88 ? -2.825 -9.000 -6.959 1.00 88.31 88 PRO A CA 1
ATOM 698 C C . PRO A 1 88 ? -1.421 -9.164 -6.358 1.00 88.31 88 PRO A C 1
ATOM 700 O O . PRO A 1 88 ? -1.295 -9.621 -5.227 1.00 88.31 88 PRO A O 1
ATOM 703 N N . ASN A 1 89 ? -0.364 -8.710 -7.048 1.00 88.56 89 ASN A N 1
ATOM 704 C CA . ASN A 1 89 ? 1.012 -8.724 -6.531 1.00 88.56 89 ASN A CA 1
ATOM 705 C C . ASN A 1 89 ? 1.182 -7.923 -5.228 1.00 88.56 89 ASN A C 1
ATOM 707 O O . ASN A 1 89 ? 2.172 -8.118 -4.527 1.00 88.56 89 ASN A O 1
ATOM 711 N N . ALA A 1 90 ? 0.242 -7.030 -4.893 1.00 91.56 90 ALA A N 1
ATOM 712 C CA . ALA A 1 90 ? 0.235 -6.333 -3.611 1.00 91.56 90 ALA A CA 1
ATOM 713 C C . ALA A 1 90 ? 0.096 -7.308 -2.428 1.00 91.56 90 ALA A C 1
ATOM 715 O O . ALA A 1 90 ? 0.686 -7.077 -1.378 1.00 91.56 90 ALA A O 1
ATOM 716 N N . LEU A 1 91 ? -0.611 -8.433 -2.599 1.00 91.88 91 LEU A N 1
ATOM 717 C CA . LEU A 1 91 ? -0.754 -9.457 -1.558 1.00 91.88 91 LEU A CA 1
ATOM 718 C C . LEU A 1 91 ? 0.560 -10.173 -1.248 1.00 91.88 91 LEU A C 1
ATOM 720 O O . LEU A 1 91 ? 0.718 -10.682 -0.144 1.00 91.88 91 LEU A O 1
ATOM 724 N N . SER A 1 92 ? 1.488 -10.229 -2.203 1.00 90.56 92 SER A N 1
ATOM 725 C CA . SER A 1 92 ? 2.829 -10.788 -2.020 1.00 90.56 92 SER A CA 1
ATOM 726 C C . SER A 1 92 ? 3.886 -9.703 -1.800 1.00 90.56 92 SER A C 1
ATOM 728 O O . SER A 1 92 ? 5.083 -9.976 -1.916 1.00 90.56 92 SER A O 1
ATOM 730 N N . ASP A 1 93 ? 3.475 -8.458 -1.540 1.00 92.50 93 ASP A N 1
ATOM 731 C CA . ASP A 1 93 ? 4.414 -7.387 -1.242 1.00 92.50 93 ASP A CA 1
ATOM 732 C C . ASP A 1 93 ? 5.097 -7.660 0.109 1.00 92.50 93 ASP A C 1
ATOM 734 O O . ASP A 1 93 ? 4.402 -7.932 1.092 1.00 92.50 93 ASP A O 1
ATOM 738 N N . PRO A 1 94 ? 6.439 -7.566 0.200 1.00 92.62 94 PRO A N 1
ATOM 739 C CA . PRO A 1 94 ? 7.148 -7.723 1.464 1.00 92.62 94 PRO A CA 1
ATOM 740 C C . PRO A 1 94 ? 6.625 -6.813 2.576 1.00 92.62 94 PRO A C 1
ATOM 742 O O . PRO A 1 94 ? 6.645 -7.220 3.728 1.00 92.62 94 PRO A O 1
ATOM 745 N N . LEU A 1 95 ? 6.116 -5.620 2.247 1.00 92.75 95 LEU A N 1
ATOM 746 C CA . LEU A 1 95 ? 5.489 -4.720 3.215 1.00 92.75 95 LEU A CA 1
ATOM 747 C C . LEU A 1 95 ? 4.198 -5.308 3.802 1.00 92.75 95 LEU A C 1
ATOM 749 O O . LEU A 1 95 ? 3.963 -5.212 5.002 1.00 92.75 95 LEU A O 1
ATOM 753 N N . VAL A 1 96 ? 3.363 -5.922 2.962 1.00 94.56 96 VAL A N 1
ATOM 754 C CA . VAL A 1 96 ? 2.091 -6.537 3.376 1.00 94.56 96 VAL A CA 1
ATOM 755 C C . VAL A 1 96 ? 2.338 -7.813 4.175 1.00 94.56 96 VAL A C 1
ATOM 757 O O . VAL A 1 96 ? 1.657 -8.060 5.165 1.00 94.56 96 VAL A O 1
ATOM 760 N N . ALA A 1 97 ? 3.329 -8.610 3.780 1.00 93.31 97 ALA A N 1
ATOM 761 C CA . ALA A 1 97 ? 3.721 -9.796 4.534 1.00 93.31 97 ALA A CA 1
ATOM 762 C C . ALA A 1 97 ? 4.346 -9.447 5.894 1.00 93.31 97 ALA A C 1
ATOM 764 O O . ALA A 1 97 ? 4.131 -10.155 6.871 1.00 93.31 97 ALA A O 1
ATOM 765 N N . ASP A 1 98 ? 5.108 -8.356 5.970 1.00 93.31 98 ASP A N 1
ATOM 766 C CA . ASP A 1 98 ? 5.663 -7.864 7.231 1.00 93.31 98 ASP A CA 1
ATOM 767 C C . ASP A 1 98 ? 4.546 -7.301 8.136 1.00 93.31 98 ASP A C 1
ATOM 769 O O . ASP A 1 98 ? 4.577 -7.531 9.340 1.00 93.31 98 ASP A O 1
ATOM 773 N N . TRP A 1 99 ? 3.493 -6.684 7.568 1.00 94.94 99 TRP A N 1
ATOM 774 C CA . TRP A 1 99 ? 2.261 -6.325 8.302 1.00 94.94 99 TRP A CA 1
ATOM 775 C C . TRP A 1 99 ? 1.543 -7.542 8.87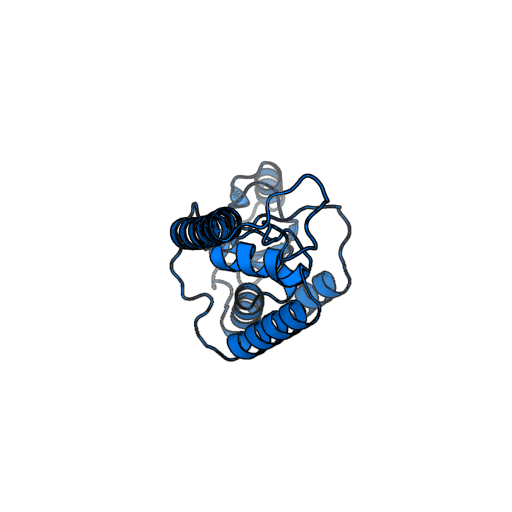4 1.00 94.94 99 TRP A C 1
ATOM 777 O O . TRP A 1 99 ? 1.227 -7.556 10.058 1.00 94.94 99 TRP A O 1
ATOM 787 N N . GLU A 1 100 ? 1.305 -8.567 8.053 1.00 94.56 100 GLU A N 1
ATOM 788 C CA . GLU A 1 100 ? 0.714 -9.834 8.504 1.00 94.56 100 GLU A CA 1
ATOM 789 C C . GLU A 1 100 ? 1.527 -10.435 9.652 1.00 94.56 100 GLU A C 1
ATOM 791 O O . GLU A 1 100 ? 0.967 -10.727 10.702 1.00 94.56 100 GLU A O 1
ATOM 796 N N . ARG A 1 101 ? 2.854 -10.510 9.506 1.00 93.19 101 ARG A N 1
ATOM 797 C CA . ARG A 1 101 ? 3.742 -11.023 10.552 1.00 93.19 101 ARG A CA 1
ATOM 798 C C . ARG A 1 101 ? 3.642 -10.216 11.843 1.00 93.19 101 ARG A C 1
ATOM 800 O O . ARG A 1 101 ? 3.464 -10.804 12.901 1.00 93.19 101 ARG A O 1
ATOM 807 N N . PHE A 1 102 ? 3.721 -8.888 11.761 1.00 93.75 102 PHE A N 1
ATOM 808 C CA . PHE A 1 102 ? 3.582 -8.012 12.925 1.00 93.75 102 PHE A CA 1
ATOM 809 C C . PHE A 1 102 ? 2.246 -8.250 13.642 1.00 93.75 102 PHE A C 1
ATOM 811 O O . PHE A 1 102 ? 2.211 -8.410 14.860 1.00 93.75 102 PHE A O 1
ATOM 818 N N . MET A 1 103 ? 1.153 -8.331 12.884 1.00 95.31 103 MET A N 1
ATOM 819 C CA . MET A 1 103 ? -0.179 -8.589 13.424 1.00 95.31 103 MET A CA 1
ATOM 820 C C . MET A 1 103 ? -0.307 -9.973 14.076 1.00 95.31 103 MET A C 1
ATOM 822 O O . MET A 1 103 ? -0.991 -10.092 15.086 1.00 95.31 103 MET A O 1
ATOM 826 N N . GLU A 1 104 ? 0.349 -10.998 13.526 1.00 93.69 104 GLU A N 1
ATOM 827 C CA . GLU A 1 104 ? 0.318 -12.371 14.046 1.00 93.69 104 GLU A CA 1
ATOM 828 C C . GLU A 1 104 ? 1.229 -12.583 15.268 1.00 93.69 104 GLU A C 1
ATOM 830 O O . GLU A 1 104 ? 0.896 -13.385 16.140 1.00 93.69 104 GLU A O 1
ATOM 835 N N . SER A 1 105 ? 2.390 -11.916 15.333 1.00 92.75 105 SER A N 1
ATOM 836 C CA . SER A 1 105 ? 3.427 -12.233 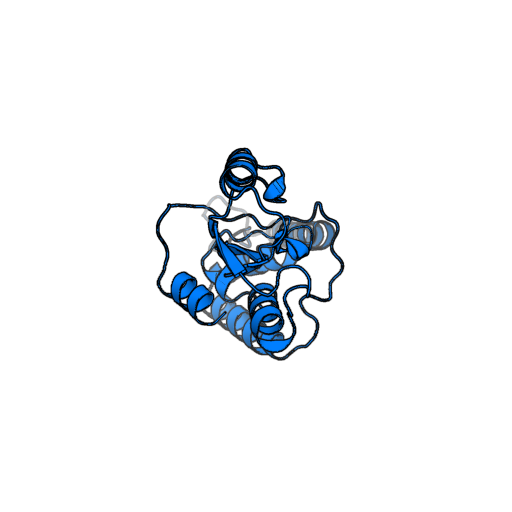16.329 1.00 92.75 105 SER A CA 1
ATOM 837 C C . SER A 1 105 ? 3.748 -11.141 17.345 1.00 92.75 105 SER A C 1
ATOM 839 O O . SER A 1 105 ? 4.344 -11.453 18.373 1.00 92.75 105 SER A O 1
ATOM 841 N N . GLU A 1 106 ? 3.421 -9.878 17.068 1.00 93.62 106 GLU A N 1
ATOM 842 C CA . GLU A 1 106 ? 3.859 -8.737 17.891 1.00 93.62 106 GLU A CA 1
ATOM 843 C C . GLU A 1 106 ? 2.705 -7.860 18.379 1.00 93.62 106 GLU A C 1
ATOM 845 O O . GLU A 1 106 ? 2.797 -7.261 19.450 1.00 93.62 106 GLU A O 1
ATOM 850 N N . TYR A 1 107 ? 1.625 -7.756 17.605 1.00 95.19 107 TYR A N 1
ATOM 851 C CA . TYR A 1 107 ? 0.502 -6.906 17.959 1.00 95.19 107 TYR A CA 1
ATOM 852 C C . TYR A 1 107 ? -0.285 -7.461 19.151 1.00 95.19 107 TYR A C 1
ATOM 854 O O . TYR A 1 107 ? -0.818 -8.569 19.113 1.00 95.19 107 TYR A O 1
ATOM 862 N N . GLU A 1 108 ? -0.457 -6.629 20.176 1.00 95.69 108 GLU A N 1
ATOM 863 C CA . GLU A 1 108 ? -1.368 -6.891 21.285 1.00 95.69 108 GLU A CA 1
ATOM 864 C C . GLU A 1 108 ? -2.441 -5.802 21.352 1.00 95.69 108 GLU A C 1
ATOM 866 O O . GLU A 1 108 ? -2.144 -4.605 21.380 1.00 95.69 108 GLU A O 1
ATOM 871 N N . ALA A 1 109 ? -3.709 -6.220 21.410 1.00 95.50 109 ALA A N 1
ATOM 872 C CA . ALA A 1 109 ? -4.818 -5.291 21.583 1.00 95.50 109 ALA A CA 1
ATOM 873 C C . ALA A 1 109 ? -4.666 -4.512 22.907 1.00 95.50 109 ALA A C 1
ATOM 875 O O . ALA A 1 109 ? -4.386 -5.129 23.942 1.00 95.50 109 ALA A O 1
ATOM 876 N N . PRO A 1 110 ? -4.918 -3.188 22.932 1.00 95.00 110 PRO A N 1
ATOM 877 C CA . PRO A 1 110 ? -4.774 -2.407 24.153 1.00 95.00 110 PRO A CA 1
ATOM 878 C C . PRO A 1 110 ? -5.642 -2.950 25.297 1.00 95.00 110 PRO A C 1
ATOM 880 O O . PRO A 1 110 ? -6.832 -3.224 25.118 1.00 95.00 110 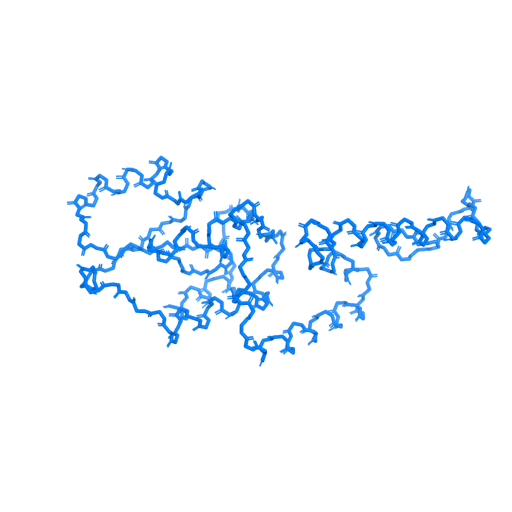PRO A O 1
ATOM 883 N N . GLU A 1 111 ? -5.067 -3.036 26.501 1.00 95.06 111 GLU A N 1
ATOM 884 C CA . GLU A 1 111 ? -5.735 -3.565 27.703 1.00 95.06 111 GLU A CA 1
ATOM 885 C C . GLU A 1 111 ? -7.180 -3.068 27.917 1.00 95.06 111 GLU A C 1
ATOM 887 O O . GLU A 1 111 ? -8.052 -3.899 28.191 1.00 95.06 111 GLU A O 1
ATOM 892 N N . PRO A 1 112 ? -7.503 -1.765 27.743 1.00 94.25 112 PRO A N 1
ATOM 893 C CA . PRO A 1 112 ? -8.860 -1.265 27.979 1.00 94.25 112 PRO A CA 1
ATOM 894 C C . PRO A 1 112 ? -9.940 -1.850 27.059 1.00 94.25 112 PRO A C 1
ATOM 896 O O . PRO A 1 112 ? -11.118 -1.798 27.410 1.00 94.25 112 PRO A O 1
ATOM 899 N N . VAL A 1 113 ? -9.566 -2.387 25.893 1.00 94.81 113 VAL A N 1
ATOM 900 C CA . VAL A 1 113 ? -10.503 -2.837 24.846 1.00 94.81 113 VAL A CA 1
ATOM 901 C C . VAL A 1 113 ? -10.414 -4.335 24.540 1.00 94.81 113 VAL A C 1
ATOM 903 O O . VAL A 1 113 ? -11.221 -4.867 23.783 1.00 94.81 113 VAL A O 1
ATOM 906 N N . ARG A 1 114 ? -9.477 -5.050 25.172 1.00 93.75 114 ARG A N 1
ATOM 907 C CA . ARG A 1 114 ? -9.093 -6.433 24.839 1.00 93.75 114 ARG A CA 1
ATOM 908 C C . ARG A 1 114 ? -10.172 -7.502 25.075 1.00 93.75 114 ARG A C 1
ATOM 910 O O . ARG A 1 114 ? -10.026 -8.633 24.627 1.00 93.75 114 ARG A O 1
ATOM 917 N N . LYS A 1 115 ? -11.261 -7.181 25.783 1.00 94.56 115 LYS A N 1
ATOM 918 C CA . LYS A 1 115 ? -12.301 -8.163 26.152 1.00 94.56 115 LYS A CA 1
ATOM 919 C C . LYS A 1 115 ? -13.262 -8.511 25.019 1.00 94.56 115 LYS A C 1
ATOM 921 O O . LYS A 1 115 ? -13.791 -9.617 25.001 1.00 94.56 115 LYS A O 1
ATOM 926 N N . VAL A 1 116 ? -13.548 -7.557 24.136 1.00 95.75 116 VAL A N 1
ATOM 927 C CA . VAL A 1 116 ? -14.542 -7.712 23.069 1.00 95.75 116 VAL A CA 1
ATOM 928 C C . VAL A 1 116 ? -13.968 -7.127 21.794 1.00 95.75 116 VAL A C 1
ATOM 930 O O . VAL A 1 116 ? -13.682 -5.935 21.752 1.00 95.75 116 VAL A O 1
ATOM 933 N N . MET A 1 117 ? -13.854 -7.950 20.755 1.00 96.00 117 MET A N 1
ATOM 934 C CA . MET A 1 117 ? -13.454 -7.515 19.420 1.00 96.00 117 MET A CA 1
ATOM 935 C C . MET A 1 117 ? -14.681 -7.344 18.524 1.00 96.00 117 MET A C 1
ATOM 937 O O . MET A 1 117 ? -15.571 -8.196 18.508 1.00 96.00 117 MET A O 1
ATOM 941 N N . VAL A 1 118 ? -14.712 -6.255 17.759 1.00 97.12 118 VAL A N 1
ATOM 942 C CA . VAL A 1 118 ? -15.734 -5.980 16.746 1.00 97.12 118 VAL A CA 1
ATOM 943 C C . VAL A 1 118 ? -15.054 -5.858 15.390 1.00 97.12 118 VAL A C 1
ATOM 945 O O . VAL A 1 118 ? -14.258 -4.947 15.163 1.00 97.12 118 VAL A O 1
ATOM 948 N N . LEU A 1 119 ? -15.400 -6.769 14.480 1.00 97.12 119 LEU A N 1
ATOM 949 C CA . LEU A 1 119 ? -14.969 -6.703 13.089 1.00 97.12 119 LEU A CA 1
ATOM 950 C C . LEU A 1 119 ? -15.846 -5.713 12.323 1.00 97.12 119 LEU A C 1
ATOM 952 O O . LEU A 1 119 ? -17.075 -5.808 12.339 1.00 97.12 119 LEU A O 1
ATOM 956 N N . LEU A 1 120 ? -15.205 -4.768 11.643 1.00 96.94 120 LEU A N 1
ATOM 957 C CA . LEU A 1 120 ? -15.856 -3.757 10.819 1.00 96.94 120 LEU A CA 1
ATOM 958 C C . LEU A 1 120 ? -15.367 -3.864 9.370 1.00 96.94 120 LEU A C 1
ATOM 960 O O . LEU A 1 120 ? -14.205 -4.203 9.134 1.00 96.94 120 LEU A O 1
ATOM 964 N N . PRO A 1 121 ? -16.212 -3.551 8.376 1.00 94.75 121 PRO A N 1
ATOM 965 C CA . PRO A 1 121 ? -15.734 -3.407 7.009 1.00 94.75 121 PRO A CA 1
ATOM 966 C C . PRO A 1 121 ? -14.800 -2.195 6.906 1.00 94.75 121 PRO A C 1
ATOM 968 O O . PRO A 1 121 ? -14.921 -1.236 7.671 1.00 94.75 121 PRO A O 1
ATOM 971 N N . CY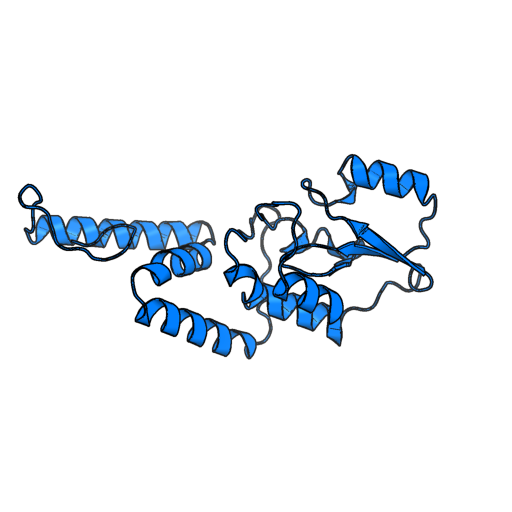S A 1 122 ? -13.889 -2.211 5.935 1.00 93.12 122 CYS A N 1
ATOM 972 C CA . CYS A 1 122 ? -13.114 -1.026 5.589 1.00 93.12 122 CYS A CA 1
ATOM 973 C C . CYS A 1 122 ? -13.995 0.073 4.963 1.00 93.12 122 CYS A C 1
ATOM 975 O O . CYS A 1 122 ? -15.178 -0.108 4.662 1.00 93.12 122 CYS A O 1
ATOM 977 N N . SER A 1 123 ? -13.408 1.250 4.748 1.00 93.88 123 SER A N 1
ATOM 978 C CA . SER A 1 123 ? -14.045 2.323 3.986 1.00 93.88 123 SER A CA 1
ATOM 979 C C . SER A 1 123 ? -13.034 3.041 3.097 1.00 93.88 123 SER A C 1
ATOM 981 O O . SER A 1 123 ? -11.831 3.008 3.351 1.00 93.88 123 SER A O 1
ATOM 983 N N . ALA A 1 124 ? -13.526 3.699 2.041 1.00 91.00 124 ALA A N 1
ATOM 984 C CA . ALA A 1 124 ? -12.669 4.404 1.087 1.00 91.00 124 ALA A CA 1
ATOM 985 C C . ALA A 1 124 ? -11.850 5.524 1.753 1.00 91.00 124 ALA A C 1
ATOM 987 O O . ALA A 1 124 ? -10.679 5.714 1.445 1.00 91.00 124 ALA A O 1
ATOM 988 N N . ARG A 1 125 ? -12.459 6.260 2.693 1.00 92.56 125 ARG A N 1
ATOM 989 C CA . ARG A 1 125 ? -11.776 7.329 3.428 1.00 92.56 125 ARG A CA 1
ATOM 990 C C . ARG A 1 125 ? -10.979 6.743 4.589 1.00 92.56 125 ARG A C 1
ATOM 992 O O . ARG A 1 125 ? -11.571 6.153 5.487 1.00 92.56 125 ARG A O 1
ATOM 999 N N . LYS A 1 126 ? -9.676 7.016 4.607 1.00 92.88 126 LYS A N 1
ATOM 1000 C CA . LYS A 1 126 ? -8.761 6.715 5.714 1.00 92.88 126 LYS A CA 1
ATOM 1001 C C . LYS A 1 126 ? -8.275 8.018 6.370 1.00 92.88 126 LYS A C 1
ATOM 1003 O O . LYS A 1 126 ? -8.227 9.043 5.683 1.00 92.88 126 LYS A O 1
ATOM 1008 N N . PRO A 1 127 ? -7.968 8.021 7.677 1.00 93.44 127 PRO A N 1
ATOM 1009 C CA . PRO A 1 127 ? -8.263 6.964 8.652 1.00 93.44 127 PRO A CA 1
ATOM 1010 C C . PRO A 1 127 ? -9.775 6.716 8.771 1.00 93.44 127 PRO A C 1
ATOM 1012 O O . PRO A 1 127 ? -10.584 7.643 8.623 1.00 93.44 127 PRO A O 1
ATOM 1015 N N . TYR A 1 128 ? -10.177 5.462 8.984 1.00 95.19 128 TYR A N 1
ATOM 1016 C CA . TYR A 1 128 ? -11.566 5.054 8.781 1.00 95.19 128 TYR A CA 1
ATOM 1017 C C . TYR A 1 128 ? -12.531 5.715 9.757 1.00 95.19 128 TYR A C 1
ATOM 1019 O O . TYR A 1 128 ? -13.667 5.979 9.362 1.00 95.19 128 TYR A O 1
ATOM 1027 N N . ARG A 1 129 ? -12.091 6.075 10.974 1.00 94.31 129 ARG A N 1
ATOM 1028 C CA . ARG A 1 129 ? -12.886 6.858 11.946 1.00 94.31 129 ARG A CA 1
ATOM 1029 C C . ARG A 1 129 ? -13.476 8.154 11.381 1.00 94.31 129 ARG A C 1
ATOM 1031 O O . ARG A 1 129 ? -14.493 8.629 11.874 1.00 94.31 129 ARG A O 1
ATOM 1038 N N . LEU A 1 130 ? -12.865 8.725 10.338 1.00 95.06 130 LEU A N 1
ATOM 1039 C CA . LEU A 1 130 ? -13.335 9.952 9.686 1.00 95.06 130 LEU A CA 1
ATOM 1040 C C . LEU A 1 130 ? -14.347 9.692 8.558 1.00 95.06 130 LEU A C 1
ATOM 1042 O O . LEU A 1 130 ? -14.833 10.636 7.929 1.00 95.06 130 LEU A O 1
ATOM 1046 N N . SER A 1 131 ? -14.653 8.431 8.254 1.00 96.75 131 SER A N 1
ATOM 1047 C CA . SER A 1 131 ? -15.643 8.058 7.246 1.00 96.75 131 SER A CA 1
ATOM 1048 C C . SER A 1 131 ? -17.076 8.147 7.787 1.00 96.75 131 SER A C 1
ATOM 1050 O O . SER A 1 131 ? -17.344 7.966 8.978 1.00 96.75 131 SER A O 1
ATOM 1052 N N . LYS A 1 132 ? -18.041 8.378 6.885 1.00 97.19 132 LYS A N 1
ATOM 1053 C CA . LYS A 1 132 ? -19.468 8.425 7.246 1.00 97.19 132 LYS A CA 1
ATOM 1054 C C . LYS A 1 132 ? -19.950 7.102 7.851 1.00 97.19 132 LYS A C 1
ATOM 1056 O O . LYS A 1 132 ? -20.700 7.134 8.824 1.00 97.19 132 LYS A O 1
ATOM 1061 N N . SER A 1 133 ? -19.519 5.971 7.287 1.00 96.81 133 SER A N 1
ATOM 1062 C CA . SER A 1 133 ? -19.918 4.630 7.729 1.00 96.81 133 SER A CA 1
ATOM 1063 C C . SER A 1 133 ? -19.401 4.324 9.130 1.00 96.81 133 SER A C 1
ATOM 1065 O O . SER A 1 133 ? -20.184 3.952 9.997 1.00 96.81 133 SER A O 1
ATOM 1067 N N . HIS A 1 134 ? -18.121 4.588 9.408 1.00 97.06 134 HIS A N 1
ATOM 1068 C CA . HIS A 1 134 ? -17.573 4.367 10.749 1.00 97.06 134 HIS A CA 1
ATOM 1069 C C . HIS A 1 134 ? -18.178 5.299 11.793 1.00 97.06 134 HIS A C 1
ATOM 1071 O O . HIS A 1 134 ? -18.422 4.868 12.913 1.00 97.06 134 HIS A O 1
ATOM 1077 N N . GLY A 1 135 ? -18.520 6.538 11.427 1.00 96.62 135 GLY A N 1
ATOM 1078 C CA . GLY A 1 135 ? -19.288 7.405 12.319 1.00 96.62 135 GLY A CA 1
ATOM 1079 C C . GLY A 1 135 ? -20.653 6.810 12.699 1.00 96.62 135 GLY A C 1
ATOM 1080 O O . GLY A 1 135 ? -21.124 7.024 13.813 1.00 96.62 135 GLY A O 1
ATOM 1081 N N . GLN A 1 136 ? -21.298 6.059 11.797 1.00 97.56 136 GLN A N 1
ATOM 1082 C CA . GLN A 1 136 ? -22.537 5.334 12.104 1.00 97.56 136 GLN A CA 1
ATOM 1083 C C . GLN A 1 136 ? -22.274 4.101 12.972 1.00 97.56 136 GLN A C 1
ATOM 1085 O O . GLN A 1 136 ? -22.990 3.916 13.953 1.00 97.56 136 GLN A O 1
ATOM 1090 N N . PHE A 1 137 ? -21.236 3.313 12.668 1.00 97.19 137 PHE A N 1
ATOM 1091 C CA . PHE A 1 137 ? -20.847 2.158 13.484 1.00 97.19 137 PHE A CA 1
ATOM 1092 C C . PHE A 1 137 ? -20.524 2.564 14.919 1.00 97.19 137 PHE A C 1
ATOM 1094 O O . PHE A 1 137 ? -21.082 1.986 15.842 1.00 97.19 137 PHE A O 1
ATOM 1101 N N . PHE A 1 138 ? -19.734 3.620 15.108 1.00 95.19 138 PHE A N 1
ATOM 1102 C CA . PHE A 1 138 ? -19.396 4.149 16.428 1.00 95.19 138 PHE A CA 1
ATOM 1103 C C . PHE A 1 138 ? -20.649 4.492 17.252 1.00 95.19 138 PHE A C 1
ATOM 1105 O O . PHE A 1 138 ? -20.768 4.104 18.412 1.00 95.19 138 PHE A O 1
ATOM 1112 N N . ARG A 1 139 ? -21.636 5.162 16.635 1.00 96.50 139 ARG A N 1
ATOM 1113 C CA . ARG A 1 139 ? -22.914 5.482 17.296 1.00 96.50 139 ARG A CA 1
ATOM 1114 C C . ARG A 1 139 ? -23.756 4.247 17.608 1.00 96.50 139 ARG A C 1
ATOM 1116 O O . ARG A 1 139 ? -24.448 4.247 18.617 1.00 96.50 139 ARG A O 1
ATOM 1123 N N . ALA A 1 140 ? -23.734 3.235 16.744 1.00 97.00 140 ALA A N 1
ATOM 1124 C CA . ALA A 1 140 ? -24.518 2.015 16.918 1.00 97.00 140 ALA A CA 1
ATOM 1125 C C . ALA A 1 140 ? -23.917 1.079 17.977 1.00 97.00 140 ALA A C 1
ATOM 1127 O O . ALA A 1 140 ? -24.654 0.511 18.776 1.00 97.00 140 ALA A O 1
ATOM 1128 N N . ILE A 1 141 ? -22.588 0.947 17.999 1.00 95.44 141 ILE A N 1
ATOM 1129 C CA . ILE A 1 141 ? -21.849 0.186 19.014 1.00 95.44 141 ILE A CA 1
ATOM 1130 C C . ILE A 1 141 ? -22.013 0.853 20.384 1.00 95.44 141 ILE A C 1
ATOM 1132 O O . ILE A 1 141 ? -22.174 0.160 21.385 1.00 95.44 141 ILE A O 1
ATOM 1136 N N . ASN A 1 142 ? -22.007 2.194 20.420 1.00 94.81 142 ASN A N 1
ATOM 1137 C CA . ASN A 1 142 ? -22.245 3.000 21.620 1.00 94.81 142 ASN A CA 1
ATOM 1138 C C . ASN A 1 142 ? -21.372 2.574 22.820 1.00 94.81 142 ASN A C 1
ATOM 1140 O O . ASN A 1 142 ? -21.817 2.541 23.967 1.00 94.81 142 ASN A O 1
ATOM 1144 N N . SER A 1 143 ? -20.122 2.206 22.540 1.00 92.44 143 SER A N 1
ATOM 1145 C CA . SER A 1 143 ? -19.141 1.753 23.521 1.00 92.44 143 SER A CA 1
ATOM 1146 C C . SER A 1 143 ? -17.740 2.085 23.026 1.00 92.44 143 SER A C 1
ATOM 1148 O O . SER A 1 143 ? -17.437 1.912 21.850 1.00 92.44 143 SER A O 1
ATOM 1150 N N . THR A 1 144 ? -16.874 2.528 23.934 1.00 89.75 144 THR A N 1
ATOM 1151 C CA . THR A 1 144 ? -15.436 2.713 23.679 1.00 89.75 144 THR A CA 1
ATOM 1152 C C . THR A 1 144 ? -14.598 1.551 24.217 1.00 89.75 144 THR A C 1
ATOM 1154 O O . THR A 1 144 ? -13.377 1.594 24.138 1.00 89.75 144 THR A O 1
ATOM 1157 N N . GLY A 1 145 ? -15.236 0.536 24.813 1.00 94.00 145 GLY A N 1
ATOM 1158 C CA . GLY A 1 145 ? -14.579 -0.621 25.433 1.00 94.00 145 GLY A CA 1
ATOM 1159 C C . GLY A 1 145 ? -14.395 -1.814 24.494 1.00 94.00 145 GLY A C 1
ATOM 1160 O O . GLY A 1 145 ? -14.156 -2.923 24.966 1.00 94.00 145 GLY A O 1
ATOM 1161 N N . CYS A 1 146 ? -14.572 -1.609 23.189 1.00 95.81 146 CYS A N 1
ATOM 1162 C CA . CYS A 1 146 ? -14.459 -2.647 22.173 1.00 95.81 146 CYS A CA 1
ATOM 1163 C C . CYS A 1 146 ? -13.209 -2.422 21.326 1.00 95.81 146 CYS A C 1
ATOM 1165 O O . CYS A 1 146 ? -12.909 -1.299 20.921 1.00 95.81 146 CYS A O 1
ATOM 1167 N N . HIS A 1 147 ? -12.496 -3.504 21.042 1.00 97.19 147 HIS A N 1
ATOM 1168 C CA . HIS A 1 147 ? -11.387 -3.510 20.107 1.00 97.19 147 HIS A CA 1
ATOM 1169 C C . HIS A 1 147 ? -11.954 -3.564 18.692 1.00 97.19 147 HIS A C 1
ATOM 1171 O O . HIS A 1 147 ? -12.479 -4.582 18.246 1.00 97.19 147 HIS A O 1
ATOM 1177 N N . GLU A 1 148 ? -11.939 -2.427 18.012 1.00 97.38 148 GLU A N 1
ATOM 1178 C CA . GLU A 1 148 ? -12.435 -2.326 16.645 1.00 97.38 148 GLU A CA 1
ATOM 1179 C C . GLU A 1 148 ? -11.329 -2.700 15.658 1.00 97.38 148 GLU A C 1
ATOM 1181 O O . GLU A 1 148 ? -10.258 -2.089 15.651 1.00 97.38 148 GLU A O 1
ATOM 1186 N N . VAL A 1 149 ? -11.609 -3.673 14.792 1.00 97.75 149 VAL A N 1
ATOM 1187 C CA . VAL A 1 149 ? -10.660 -4.164 13.789 1.00 97.75 149 VAL A CA 1
ATOM 1188 C C . VAL A 1 149 ? -11.318 -4.138 12.419 1.00 97.75 149 VAL A C 1
ATOM 1190 O O . VAL A 1 149 ? -12.398 -4.689 12.213 1.00 97.75 149 VAL A O 1
ATOM 1193 N N . MET A 1 150 ? -10.672 -3.476 11.467 1.00 96.94 150 MET A N 1
ATOM 1194 C CA . MET A 1 150 ? -11.159 -3.353 10.101 1.00 96.94 150 MET A CA 1
ATOM 1195 C C . MET A 1 150 ? -10.635 -4.498 9.247 1.00 96.94 150 MET A C 1
ATOM 1197 O O . MET A 1 150 ? -9.424 -4.680 9.132 1.00 96.94 150 MET A O 1
ATOM 1201 N N . MET A 1 151 ? -11.545 -5.211 8.591 1.00 95.75 151 MET A N 1
ATOM 1202 C CA . MET A 1 151 ? -11.208 -6.194 7.565 1.00 95.75 151 MET A CA 1
ATOM 1203 C C . MET A 1 151 ? -10.982 -5.482 6.230 1.00 95.75 151 MET A C 1
ATOM 1205 O O . MET A 1 151 ? -11.850 -4.736 5.765 1.00 95.75 151 MET A O 1
ATOM 1209 N N . THR A 1 152 ? -9.820 -5.692 5.613 1.00 94.44 152 THR A N 1
ATOM 1210 C CA . THR A 1 152 ? -9.453 -5.045 4.350 1.00 94.44 152 THR A CA 1
ATOM 1211 C C . THR A 1 152 ? -8.468 -5.854 3.501 1.00 94.44 152 THR A C 1
ATOM 1213 O O . THR A 1 152 ? -7.848 -6.803 3.967 1.00 94.44 152 THR A O 1
ATOM 1216 N N . SER A 1 153 ? -8.288 -5.439 2.251 1.00 93.38 153 SER A N 1
ATOM 1217 C CA . SER A 1 153 ? -7.242 -5.905 1.341 1.00 93.38 153 SER A CA 1
ATOM 1218 C C . SER A 1 153 ? -6.314 -4.732 0.981 1.00 93.38 153 SER A C 1
ATOM 1220 O O . SER A 1 153 ? -6.793 -3.602 0.872 1.00 93.38 153 SER A O 1
ATOM 1222 N N . PRO A 1 154 ? -4.991 -4.939 0.834 1.00 94.31 154 PRO A N 1
ATOM 1223 C CA . PRO A 1 154 ? -4.279 -6.214 0.967 1.00 94.31 154 PRO A CA 1
ATOM 1224 C C . PRO A 1 154 ? -3.839 -6.542 2.402 1.00 94.31 154 PRO A C 1
ATOM 1226 O O . PRO A 1 154 ? -3.296 -7.616 2.625 1.00 94.31 154 PRO A O 1
ATOM 1229 N N . LEU A 1 155 ? -4.038 -5.645 3.374 1.00 95.69 155 LEU A N 1
ATOM 1230 C CA . LEU A 1 155 ? -3.466 -5.786 4.725 1.00 95.69 155 LEU A CA 1
ATOM 1231 C C . LEU A 1 155 ? -4.125 -6.867 5.598 1.00 95.69 155 LEU A C 1
ATOM 1233 O O . LEU A 1 155 ? -3.543 -7.267 6.597 1.00 95.69 155 LEU A O 1
ATOM 1237 N N . GLY A 1 156 ? -5.316 -7.351 5.243 1.00 96.12 156 GLY A N 1
ATOM 1238 C CA . GLY A 1 156 ? -6.055 -8.343 6.020 1.00 96.12 156 GLY A CA 1
ATOM 1239 C C . GLY A 1 156 ? -6.833 -7.702 7.168 1.00 96.12 156 GLY A C 1
ATOM 1240 O O . GLY A 1 156 ? -8.007 -7.369 7.008 1.00 96.12 156 GLY A O 1
ATOM 1241 N N . LEU A 1 157 ? -6.178 -7.502 8.311 1.00 97.06 157 LEU A N 1
ATOM 1242 C CA . LEU A 1 157 ? -6.757 -6.859 9.494 1.00 97.06 157 LEU A CA 1
ATOM 1243 C C . LEU A 1 157 ? -6.001 -5.577 9.848 1.00 97.06 157 LEU A C 1
ATOM 1245 O O . LEU A 1 157 ? -4.771 -5.542 9.854 1.00 97.06 157 LEU A O 1
ATOM 1249 N N . VAL A 1 158 ? -6.750 -4.519 10.157 1.00 97.69 158 VAL A N 1
ATOM 1250 C CA . VAL A 1 158 ? -6.218 -3.234 10.624 1.00 97.69 158 VAL A CA 1
ATOM 1251 C C . VAL A 1 158 ? -6.937 -2.833 11.912 1.00 97.69 158 VAL A C 1
ATOM 1253 O O . VAL A 1 158 ? -8.101 -2.436 11.845 1.00 97.69 158 VAL A O 1
ATOM 1256 N N . PRO A 1 159 ? -6.282 -2.908 13.078 1.00 97.12 159 PRO A N 1
ATOM 1257 C CA . PRO A 1 159 ? -6.820 -2.386 14.331 1.00 97.12 159 PRO A CA 1
ATOM 1258 C C . PRO A 1 159 ? -7.026 -0.868 14.314 1.00 97.12 159 PRO A C 1
ATOM 1260 O O . PRO A 1 159 ? -6.287 -0.132 13.655 1.00 97.12 159 PRO A O 1
ATOM 1263 N N . ARG A 1 160 ? -8.030 -0.378 15.048 1.00 95.62 160 ARG A N 1
ATOM 1264 C CA . ARG A 1 160 ? -8.375 1.055 15.126 1.00 95.62 160 ARG A CA 1
ATOM 1265 C C . ARG A 1 160 ? -7.215 1.924 15.607 1.00 95.62 160 ARG A C 1
ATOM 1267 O O . ARG A 1 160 ? -7.043 3.027 15.110 1.00 95.62 160 ARG A O 1
ATOM 1274 N N . ASP A 1 161 ? -6.426 1.436 16.548 1.00 95.00 161 ASP A N 1
ATOM 1275 C CA . ASP A 1 161 ? -5.233 2.085 17.097 1.00 95.00 161 ASP A CA 1
ATOM 1276 C C . ASP A 1 161 ? -4.071 2.189 16.096 1.00 95.00 161 ASP A C 1
ATOM 1278 O O . ASP A 1 161 ? -3.198 3.038 16.268 1.00 95.00 161 ASP A O 1
ATOM 1282 N N . LEU A 1 162 ? -4.091 1.399 15.017 1.00 95.12 162 LEU A N 1
ATOM 1283 C CA . LEU A 1 162 ? -3.074 1.416 13.961 1.00 95.12 162 LEU A CA 1
ATOM 1284 C C . LEU A 1 162 ? -3.563 2.034 12.643 1.00 95.12 162 LEU A C 1
ATOM 1286 O O . LEU A 1 162 ? -2.798 2.120 11.686 1.00 95.12 162 LEU A O 1
ATOM 1290 N N . GLU A 1 163 ? -4.814 2.496 12.560 1.00 95.44 163 GLU A N 1
ATOM 1291 C CA . GLU A 1 163 ? -5.389 2.978 11.295 1.00 95.44 163 GLU A CA 1
ATOM 1292 C C . GLU A 1 163 ? -4.747 4.270 10.763 1.00 95.44 163 GLU A C 1
ATOM 1294 O O . GLU A 1 163 ? -4.887 4.584 9.583 1.00 95.44 163 GLU A O 1
ATOM 1299 N N . ASP A 1 164 ? -4.070 5.029 11.630 1.00 92.88 164 ASP A N 1
ATOM 1300 C CA . ASP A 1 164 ? -3.336 6.247 11.271 1.00 92.88 164 ASP A CA 1
ATOM 1301 C C . ASP A 1 164 ? -1.881 5.949 10.839 1.00 92.88 164 ASP A C 1
ATOM 1303 O O . ASP A 1 164 ? -1.190 6.830 10.321 1.00 92.88 164 ASP A O 1
ATOM 1307 N N . VAL A 1 165 ? -1.410 4.707 10.996 1.00 91.69 165 VAL A N 1
ATOM 1308 C CA . VAL A 1 165 ? -0.032 4.300 10.690 1.00 91.69 165 VAL A CA 1
ATOM 1309 C C . VAL A 1 165 ? 0.085 3.865 9.229 1.00 91.69 165 VAL A C 1
ATOM 1311 O O . VAL A 1 165 ? -0.762 3.147 8.703 1.00 91.69 165 VAL A O 1
ATOM 1314 N N . TRP A 1 166 ? 1.143 4.299 8.541 1.00 92.00 166 TRP A N 1
ATOM 1315 C CA . TRP A 1 166 ? 1.428 3.833 7.181 1.00 92.00 166 TRP A CA 1
ATOM 1316 C C . TRP A 1 166 ? 1.884 2.359 7.210 1.00 92.00 166 TRP A C 1
ATOM 1318 O O . TRP A 1 166 ? 2.718 2.025 8.050 1.00 92.00 166 TRP A O 1
ATOM 1328 N N . PRO A 1 167 ? 1.399 1.471 6.315 1.00 93.06 167 PRO A N 1
ATOM 1329 C CA . PRO A 1 167 ? 0.581 1.747 5.127 1.00 93.06 167 PRO A CA 1
ATOM 1330 C C . PRO A 1 167 ? -0.940 1.750 5.349 1.00 93.06 167 PRO A C 1
ATOM 1332 O O . PRO A 1 167 ? -1.677 2.122 4.434 1.00 93.06 167 PRO A O 1
ATOM 1335 N N . ALA A 1 168 ? -1.436 1.356 6.524 1.00 94.00 168 ALA A N 1
ATOM 1336 C CA . ALA A 1 168 ? -2.870 1.253 6.805 1.00 94.00 168 ALA A CA 1
ATOM 1337 C C . ALA A 1 168 ? -3.636 2.569 6.599 1.00 94.00 168 ALA A C 1
ATOM 1339 O O . ALA A 1 168 ? -4.764 2.550 6.098 1.00 94.00 168 ALA A O 1
ATOM 1340 N N . SER A 1 169 ? -3.002 3.702 6.892 1.00 92.81 169 SER A N 1
ATOM 1341 C CA . SER A 1 169 ? -3.592 5.028 6.715 1.00 92.81 169 SER A CA 1
ATOM 1342 C C . SER A 1 169 ? -3.720 5.492 5.268 1.00 92.81 169 SER A C 1
ATOM 1344 O O . SER A 1 169 ? -4.505 6.405 5.015 1.00 92.81 169 SER A O 1
ATOM 1346 N N . ASN A 1 170 ? -2.991 4.896 4.313 1.00 93.25 170 ASN A N 1
ATOM 1347 C CA . ASN A 1 170 ? -2.930 5.434 2.950 1.00 93.25 170 ASN A CA 1
ATOM 1348 C C . ASN A 1 170 ? -2.595 4.406 1.848 1.00 93.25 170 ASN A C 1
ATOM 1350 O O . ASN A 1 170 ? -1.861 4.707 0.908 1.00 93.25 170 ASN A O 1
ATOM 1354 N N . TYR A 1 171 ? -3.104 3.177 1.943 1.00 93.31 171 TYR A N 1
ATOM 1355 C CA . TYR A 1 171 ? -3.088 2.254 0.799 1.00 93.31 171 TYR A CA 1
ATOM 1356 C C . TYR A 1 171 ? -4.179 2.620 -0.217 1.00 93.31 171 TYR A C 1
ATOM 1358 O O . TYR A 1 171 ? -5.233 3.117 0.179 1.00 93.31 171 TYR A O 1
ATOM 1366 N N . ASP A 1 172 ? -3.973 2.343 -1.500 1.00 91.94 172 ASP A N 1
ATOM 1367 C CA . ASP A 1 172 ? -4.999 2.521 -2.535 1.00 91.94 172 ASP A CA 1
ATOM 1368 C C . ASP A 1 172 ? -5.235 1.208 -3.278 1.00 91.94 172 ASP A C 1
ATOM 1370 O O . ASP A 1 172 ? -4.297 0.609 -3.794 1.00 91.94 172 ASP A O 1
ATOM 1374 N N . VAL A 1 173 ? -6.477 0.732 -3.296 1.00 90.62 173 VAL A N 1
ATOM 1375 C CA . VAL A 1 173 ? -6.850 -0.573 -3.850 1.00 90.62 173 VAL A CA 1
ATOM 1376 C C . VAL A 1 173 ? -8.163 -0.440 -4.623 1.00 90.62 173 VAL A C 1
ATOM 1378 O O . VAL A 1 173 ? -9.119 0.151 -4.109 1.00 90.62 173 VAL A O 1
ATOM 1381 N N . PRO A 1 174 ? -8.258 -0.988 -5.847 1.00 85.69 174 PRO A N 1
ATOM 1382 C CA . PRO A 1 174 ? -9.532 -1.069 -6.541 1.00 85.69 174 PRO A CA 1
ATOM 1383 C C . PRO A 1 174 ? -10.450 -2.068 -5.824 1.00 85.69 174 PRO A C 1
ATOM 1385 O O . PRO A 1 174 ? -10.053 -3.195 -5.541 1.00 85.69 174 PRO A O 1
ATOM 1388 N N . VAL A 1 175 ? -11.693 -1.669 -5.558 1.00 82.94 175 VAL A N 1
ATOM 1389 C CA . VAL A 1 175 ? -12.708 -2.523 -4.923 1.00 82.94 175 VAL A CA 1
ATOM 1390 C C . VAL A 1 175 ? -13.765 -2.946 -5.935 1.00 82.94 175 VAL A C 1
ATOM 1392 O O . VAL A 1 175 ? -14.440 -2.109 -6.529 1.00 82.94 175 VAL A O 1
ATOM 1395 N N . THR A 1 176 ? -13.927 -4.256 -6.105 1.00 82.69 176 THR A N 1
ATOM 1396 C CA . THR A 1 176 ? -14.995 -4.864 -6.919 1.00 82.69 176 THR A CA 1
ATOM 1397 C C . THR A 1 176 ? -16.171 -5.349 -6.071 1.00 82.69 176 THR A C 1
ATOM 1399 O O . THR A 1 176 ? -17.262 -5.537 -6.595 1.00 82.69 176 THR A O 1
ATOM 1402 N N . GLY A 1 177 ? -15.962 -5.517 -4.759 1.00 82.75 177 GLY A N 1
ATOM 1403 C CA . GLY A 1 177 ? -16.926 -6.114 -3.828 1.00 82.75 177 GLY A CA 1
ATOM 1404 C C . GLY A 1 177 ? -16.739 -7.621 -3.627 1.00 82.75 177 GLY A C 1
ATOM 1405 O O . GLY A 1 177 ? -17.261 -8.163 -2.655 1.00 82.75 177 GLY A O 1
ATOM 1406 N N . ASP A 1 178 ? -15.940 -8.266 -4.477 1.00 89.25 178 ASP A N 1
ATOM 1407 C CA . ASP A 1 178 ? -15.624 -9.690 -4.391 1.00 89.25 178 ASP A CA 1
ATOM 1408 C C . ASP A 1 178 ? -14.243 -9.907 -3.774 1.00 89.25 178 ASP A C 1
ATOM 1410 O O . ASP A 1 178 ? -13.292 -9.193 -4.086 1.00 89.25 178 ASP A O 1
ATOM 1414 N N . TRP A 1 179 ? -14.137 -10.926 -2.923 1.00 91.81 179 TRP A N 1
ATOM 1415 C CA . TRP A 1 179 ? -12.877 -11.330 -2.305 1.00 91.81 179 TRP A CA 1
ATOM 1416 C C . TRP A 1 179 ? -12.286 -12.534 -3.030 1.00 91.81 179 TRP A C 1
ATOM 1418 O O . TRP A 1 179 ? -12.955 -13.548 -3.241 1.00 91.81 179 TRP A O 1
ATOM 1428 N N . THR A 1 180 ? -11.004 -12.449 -3.358 1.00 93.00 180 THR A N 1
ATOM 1429 C CA . THR A 1 180 ? -10.228 -13.583 -3.859 1.00 93.00 180 THR A CA 1
ATOM 1430 C C . THR A 1 180 ? -9.915 -14.577 -2.737 1.00 93.00 180 THR A C 1
ATOM 1432 O O . THR A 1 180 ? -9.938 -14.251 -1.546 1.00 93.00 180 THR A O 1
ATOM 1435 N N . ALA A 1 181 ? -9.587 -15.817 -3.111 1.00 94.44 181 ALA A N 1
ATOM 1436 C CA . ALA A 1 181 ? -9.212 -16.851 -2.146 1.00 94.44 181 ALA A CA 1
ATOM 1437 C C . ALA A 1 181 ? -7.977 -16.458 -1.317 1.00 94.44 181 ALA A C 1
ATOM 1439 O O . ALA A 1 181 ? -7.944 -16.742 -0.121 1.00 94.44 181 ALA A O 1
ATOM 1440 N N . ASP A 1 182 ? -7.005 -15.771 -1.923 1.00 93.19 182 ASP A N 1
ATOM 1441 C CA . ASP A 1 182 ? -5.779 -15.335 -1.249 1.00 93.19 182 ASP A CA 1
ATOM 1442 C C . ASP A 1 182 ? -6.048 -14.225 -0.224 1.00 93.19 182 ASP A C 1
ATOM 1444 O O . ASP A 1 182 ? -5.502 -14.258 0.881 1.00 93.19 182 ASP A O 1
ATOM 1448 N N . GLU A 1 183 ? -6.937 -13.280 -0.544 1.00 93.88 183 GLU A N 1
ATOM 1449 C CA . GLU A 1 183 ? -7.363 -12.240 0.399 1.00 93.88 183 GLU A CA 1
ATOM 1450 C C . GLU A 1 183 ? -8.118 -12.844 1.589 1.00 93.88 183 GLU A C 1
ATOM 1452 O O . GLU A 1 183 ? -7.819 -12.524 2.740 1.00 93.88 183 GLU A O 1
ATOM 1457 N N . LEU A 1 184 ? -9.047 -13.774 1.333 1.00 94.44 184 LEU A N 1
ATOM 1458 C CA . LEU A 1 184 ? -9.754 -14.492 2.399 1.00 94.44 184 LEU A CA 1
ATOM 1459 C C . LEU A 1 184 ? -8.800 -15.332 3.249 1.00 94.44 184 LEU A C 1
ATOM 1461 O O . LEU A 1 184 ? -8.955 -15.398 4.466 1.00 94.44 184 LEU A O 1
ATOM 1465 N N . ALA A 1 185 ? -7.827 -15.993 2.622 1.00 94.38 185 ALA A N 1
ATOM 1466 C CA . ALA A 1 185 ? -6.845 -16.800 3.328 1.00 94.38 185 ALA A CA 1
ATOM 1467 C C . ALA A 1 185 ? -5.983 -15.940 4.258 1.00 94.38 185 ALA A C 1
ATOM 1469 O O . ALA A 1 185 ? -5.707 -16.375 5.370 1.00 94.38 185 ALA A O 1
ATOM 1470 N N . ARG A 1 186 ? -5.603 -14.727 3.837 1.00 94.38 186 ARG A N 1
ATOM 1471 C CA . ARG A 1 186 ? -4.867 -13.765 4.671 1.00 94.38 186 ARG A CA 1
ATOM 1472 C C . ARG A 1 186 ? -5.661 -13.358 5.905 1.00 94.38 186 ARG A C 1
ATOM 1474 O O . ARG A 1 186 ? -5.180 -13.526 7.015 1.00 94.38 186 ARG A O 1
ATOM 1481 N N . VAL A 1 187 ? -6.905 -12.920 5.720 1.00 94.38 187 VAL A N 1
ATOM 1482 C CA . VAL A 1 187 ? -7.773 -12.519 6.840 1.00 94.38 187 VAL A CA 1
ATOM 1483 C C . VAL A 1 187 ? -8.030 -13.668 7.823 1.00 94.38 187 VAL A C 1
ATOM 1485 O O . VAL A 1 187 ? -8.275 -13.412 8.988 1.00 94.38 187 VAL A O 1
ATOM 1488 N N . ARG A 1 188 ? -7.996 -14.929 7.374 1.00 93.06 188 ARG A N 1
ATOM 1489 C CA . ARG A 1 188 ? -8.201 -16.107 8.239 1.00 93.06 188 ARG A CA 1
ATOM 1490 C C . ARG A 1 188 ? -6.972 -16.527 9.048 1.00 93.06 188 ARG A C 1
ATOM 1492 O O . ARG A 1 188 ? -7.135 -17.335 9.959 1.00 93.06 188 ARG A O 1
ATOM 1499 N N . ARG A 1 189 ? -5.768 -16.103 8.654 1.00 90.38 189 ARG A N 1
ATOM 1500 C CA . ARG A 1 189 ? -4.522 -16.421 9.376 1.00 90.38 189 ARG A CA 1
ATOM 1501 C C . ARG A 1 189 ? -4.234 -15.428 10.501 1.00 90.38 189 ARG A C 1
ATOM 1503 O O . ARG A 1 189 ? -3.640 -15.830 11.495 1.00 90.38 189 ARG A O 1
ATOM 1510 N N . MET A 1 190 ? -4.693 -14.191 10.323 1.00 90.88 190 MET A N 1
ATOM 1511 C CA . MET A 1 190 ? -4.636 -13.098 11.296 1.00 90.88 190 MET A CA 1
ATOM 1512 C C . MET A 1 190 ? -5.815 -13.167 12.270 1.00 90.88 190 MET A C 1
ATOM 1514 O O . MET A 1 190 ? -5.615 -12.809 13.448 1.00 90.88 190 MET A O 1
#

Secondary structure (DSSP, 8-state):
-EETTEE-PPPTTS--SHHHHHHHHHHHHHHHHHHHHTT-HHHHHHHHHTT-HHHHHHHHHHHHHHHTSS-STT----TT--EE--SGGGGG-HHHHHHHHHHHHT----GGGTT-EEEEE--SSSSGGGSHHHHHHHHHH--SSSEEEEEETTTEEEEGGGTTSTTTTSEE----SPPPHHHHHHHHH-

Foldseek 3Di:
DQDLQGDDDDDPVDDPDPVSVVVNVVVVVVVCVVCVVLVNNVVSLVRNLVSDPVSVVVVLVVLVVLLPPPCPQVDDDDLPRAAEPEDPCQLSHSNLSNLLVCVQPPDDQDPQQRPAEDEDEADPAPPRCPDPVVVVVCVVVVDPNHFYWYQDPPNQIDTNVCCSPPPNRHYDYDDPPDDDPSSVVSNVSD